Protein AF-A0A401V3V8-F1 (afdb_monomer)

Structure (mmCIF, N/CA/C/O backbone):
data_AF-A0A401V3V8-F1
#
_entry.id   AF-A0A401V3V8-F1
#
loop_
_atom_site.group_PDB
_atom_site.id
_atom_site.type_symbol
_atom_site.label_atom_id
_atom_site.label_alt_id
_atom_site.label_comp_id
_atom_site.label_asym_id
_atom_site.label_entity_id
_atom_site.label_seq_id
_atom_site.pdbx_PDB_ins_code
_atom_site.Cartn_x
_atom_site.Cartn_y
_atom_site.Cartn_z
_atom_site.occupancy
_atom_site.B_iso_or_equiv
_atom_site.auth_seq_id
_atom_site.auth_comp_id
_atom_site.auth_asym_id
_atom_site.auth_atom_id
_atom_site.pdbx_PDB_model_num
ATOM 1 N N . MET A 1 1 ? -17.501 17.565 15.207 1.00 44.22 1 MET A N 1
ATOM 2 C CA . MET A 1 1 ? -16.222 16.986 14.744 1.00 44.22 1 MET A CA 1
ATOM 3 C C . MET A 1 1 ? -15.553 16.383 15.967 1.00 44.22 1 MET A C 1
ATOM 5 O O . MET A 1 1 ? -15.297 17.129 16.901 1.00 44.22 1 MET A O 1
ATOM 9 N N . GLN A 1 2 ? -15.403 15.056 16.046 1.00 61.50 2 GLN A N 1
ATOM 10 C CA . GLN A 1 2 ? -14.686 14.443 17.172 1.00 61.50 2 GLN A CA 1
ATOM 11 C C . GLN A 1 2 ? -13.207 14.859 17.099 1.00 61.50 2 GLN A C 1
ATOM 13 O O . GLN A 1 2 ? -12.647 14.838 16.000 1.00 61.50 2 GLN A O 1
ATOM 18 N N . PRO A 1 3 ? -12.581 15.273 18.214 1.00 69.81 3 PRO A N 1
ATOM 19 C CA . PRO A 1 3 ? -11.180 15.667 18.207 1.00 69.81 3 PRO A CA 1
ATOM 20 C C . PRO A 1 3 ? -10.309 14.470 17.816 1.00 69.81 3 PRO A C 1
ATOM 22 O O . PRO A 1 3 ? -10.517 13.350 18.287 1.00 69.81 3 PRO A O 1
ATOM 25 N N . LEU A 1 4 ? -9.344 14.707 16.926 1.00 74.56 4 LEU A N 1
ATOM 26 C CA . LEU A 1 4 ? -8.363 13.700 16.539 1.00 74.56 4 LEU A CA 1
ATOM 27 C C . LEU A 1 4 ? -7.520 13.351 17.769 1.00 74.56 4 LEU A C 1
ATOM 29 O O . LEU A 1 4 ? -6.772 14.186 18.272 1.00 74.56 4 LEU A O 1
ATOM 33 N N . SER A 1 5 ? -7.665 12.121 18.263 1.00 89.19 5 SER A N 1
ATOM 34 C CA . SER A 1 5 ? -6.843 11.611 19.360 1.00 89.19 5 SER A CA 1
ATOM 35 C C . SER A 1 5 ? -5.379 11.527 18.923 1.00 89.19 5 SER A C 1
ATOM 37 O O . SER A 1 5 ? -5.077 11.034 17.832 1.00 89.19 5 SER A O 1
ATOM 39 N N . THR A 1 6 ? -4.464 11.960 19.790 1.00 92.19 6 THR A N 1
ATOM 40 C CA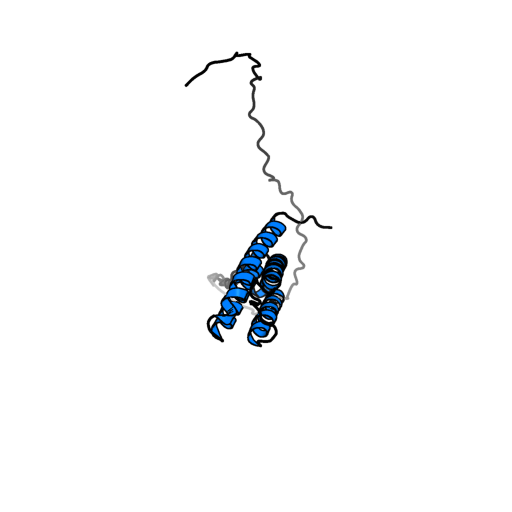 . THR A 1 6 ? -3.011 11.891 19.574 1.00 92.19 6 THR A CA 1
ATOM 41 C C . THR A 1 6 ? -2.547 10.475 19.232 1.00 92.19 6 THR A C 1
ATOM 43 O O . THR A 1 6 ? -1.668 10.300 18.396 1.00 92.19 6 THR A O 1
ATOM 46 N N . ASP A 1 7 ? -3.175 9.451 19.812 1.00 91.25 7 ASP A N 1
ATOM 47 C CA . ASP A 1 7 ? -2.851 8.048 19.535 1.00 91.25 7 ASP A CA 1
ATOM 48 C C . ASP A 1 7 ? -3.146 7.658 18.074 1.00 91.25 7 ASP A C 1
ATOM 50 O O . ASP A 1 7 ? -2.341 7.005 17.407 1.00 91.25 7 ASP A O 1
ATOM 54 N N . VAL A 1 8 ? -4.269 8.138 17.527 1.00 92.19 8 VAL A N 1
ATOM 55 C CA . VAL A 1 8 ? -4.636 7.911 16.119 1.00 92.19 8 VAL A CA 1
ATOM 56 C C . VAL A 1 8 ? -3.640 8.600 15.193 1.00 92.19 8 VAL A C 1
ATOM 58 O O . VAL A 1 8 ? -3.213 8.007 14.201 1.00 92.19 8 VAL A O 1
ATOM 61 N N . LEU A 1 9 ? -3.244 9.830 15.531 1.00 93.19 9 LEU A N 1
ATOM 62 C CA . LEU A 1 9 ? -2.273 10.587 14.748 1.00 93.19 9 LEU A CA 1
ATOM 63 C C . LEU A 1 9 ? -0.899 9.906 14.744 1.00 93.19 9 LEU A C 1
ATOM 65 O O . LEU A 1 9 ? -0.302 9.759 13.680 1.00 93.19 9 LEU A O 1
ATOM 69 N N . THR A 1 10 ? -0.429 9.432 15.898 1.00 94.88 10 THR A N 1
ATOM 70 C CA . THR A 1 10 ? 0.848 8.714 16.013 1.00 94.88 10 THR A CA 1
ATOM 71 C C . THR A 1 10 ? 0.839 7.436 15.178 1.00 94.88 10 THR A C 1
ATOM 73 O O . THR A 1 10 ? 1.743 7.230 14.372 1.00 94.88 10 THR A O 1
ATOM 76 N N . LYS A 1 11 ? -0.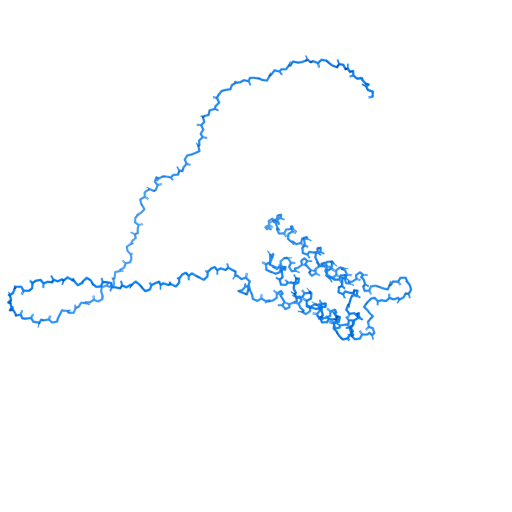213 6.612 15.277 1.00 94.12 11 LYS A N 1
ATOM 77 C CA . LYS A 1 11 ? -0.351 5.388 14.466 1.00 94.12 11 LYS A CA 1
ATOM 78 C C . LYS A 1 11 ? -0.372 5.691 12.968 1.00 94.12 11 LYS A C 1
ATOM 80 O O . LYS A 1 11 ? 0.285 4.996 12.189 1.00 94.12 11 LYS A O 1
ATOM 85 N N . ALA A 1 12 ? -1.091 6.736 12.558 1.00 94.75 12 ALA A N 1
ATOM 86 C CA . ALA A 1 12 ? -1.125 7.183 11.168 1.00 94.75 12 ALA A CA 1
ATOM 87 C C . ALA A 1 12 ? 0.263 7.628 10.683 1.00 94.75 12 ALA A C 1
ATOM 89 O O . ALA A 1 12 ? 0.705 7.207 9.618 1.00 94.75 12 ALA A O 1
ATOM 90 N N . ALA A 1 13 ? 0.976 8.426 11.480 1.00 96.81 13 ALA A N 1
ATOM 91 C CA . ALA A 1 13 ? 2.313 8.906 11.148 1.00 96.81 13 ALA A CA 1
ATOM 92 C C . ALA A 1 13 ? 3.332 7.758 11.055 1.00 96.81 13 ALA A C 1
ATOM 94 O O . ALA A 1 13 ? 4.081 7.676 10.083 1.00 96.81 13 ALA A O 1
ATOM 95 N N . SER A 1 14 ? 3.334 6.825 12.012 1.00 97.31 14 SER A N 1
ATOM 96 C CA . SER A 1 14 ? 4.237 5.667 11.994 1.00 97.31 14 SER A CA 1
ATOM 97 C C . SER A 1 14 ? 4.004 4.776 10.774 1.00 97.31 14 SER A C 1
ATOM 99 O O . SER A 1 14 ? 4.953 4.372 10.103 1.00 97.31 14 SER A O 1
ATOM 101 N N . THR A 1 15 ? 2.742 4.494 10.448 1.00 97.81 15 THR A N 1
ATOM 102 C CA . THR A 1 15 ? 2.407 3.681 9.270 1.00 97.81 15 THR A CA 1
ATOM 103 C C . THR A 1 15 ? 2.645 4.414 7.959 1.00 97.81 15 THR A C 1
ATOM 105 O O . THR A 1 15 ? 3.046 3.786 6.985 1.00 97.81 15 THR A O 1
ATOM 108 N N . PHE A 1 16 ? 2.514 5.740 7.935 1.00 98.25 16 PHE A N 1
ATOM 109 C CA . PHE A 1 16 ? 2.938 6.558 6.803 1.00 98.25 16 PHE A CA 1
ATOM 110 C C . PHE A 1 16 ? 4.439 6.437 6.531 1.00 98.25 16 PHE A C 1
ATOM 112 O O . PHE A 1 16 ? 4.836 6.185 5.393 1.00 98.25 16 PHE A O 1
ATOM 119 N N . VAL A 1 17 ? 5.278 6.528 7.566 1.00 98.50 17 VAL A N 1
ATOM 120 C CA . VAL A 1 17 ? 6.729 6.319 7.428 1.00 98.50 17 VAL A CA 1
ATOM 121 C C . VAL A 1 17 ? 7.037 4.897 6.954 1.00 98.50 17 VAL A C 1
ATOM 123 O O . VAL A 1 17 ? 7.841 4.719 6.039 1.00 98.50 17 VAL A O 1
ATOM 126 N N . LEU A 1 18 ? 6.356 3.886 7.501 1.00 98.25 18 LEU A N 1
ATOM 127 C CA . LEU A 1 18 ? 6.476 2.510 7.014 1.00 98.25 18 LEU A CA 1
ATOM 128 C C . LEU A 1 18 ? 6.113 2.408 5.522 1.00 98.25 18 LEU A C 1
ATOM 130 O O . LEU A 1 18 ? 6.819 1.751 4.762 1.00 98.25 18 LEU A O 1
ATOM 134 N N . GLY A 1 19 ? 5.062 3.104 5.087 1.00 98.12 19 GLY A N 1
ATOM 135 C CA . GLY A 1 19 ? 4.645 3.172 3.688 1.00 98.12 19 GLY A CA 1
ATOM 136 C C . GLY A 1 19 ? 5.708 3.801 2.792 1.00 98.12 19 GLY A C 1
ATOM 137 O O . GLY A 1 19 ? 5.988 3.284 1.713 1.00 98.12 19 GLY A O 1
ATOM 138 N N . LEU A 1 20 ? 6.368 4.869 3.243 1.00 98.38 20 LEU A N 1
ATOM 139 C CA . LEU A 1 20 ? 7.483 5.461 2.500 1.00 98.38 20 LEU A CA 1
ATOM 140 C C . LEU A 1 20 ? 8.598 4.439 2.262 1.00 98.38 20 LEU A C 1
ATOM 142 O O . LEU A 1 20 ? 9.040 4.280 1.124 1.00 98.38 20 LEU A O 1
ATOM 146 N N . VAL A 1 21 ? 9.001 3.716 3.311 1.00 98.38 21 VAL A N 1
ATOM 147 C CA . VAL A 1 21 ? 10.063 2.702 3.240 1.00 98.38 21 VAL A CA 1
ATOM 148 C C . VAL A 1 21 ? 9.660 1.550 2.323 1.00 98.38 21 VAL A C 1
ATOM 150 O O . VAL A 1 21 ? 10.406 1.208 1.408 1.00 98.38 21 VAL A O 1
ATOM 153 N N . VAL A 1 22 ? 8.470 0.977 2.521 1.00 98.12 22 VAL A N 1
ATOM 154 C CA . VAL A 1 22 ? 7.978 -0.150 1.715 1.00 98.12 22 VAL A CA 1
ATOM 155 C C . VAL A 1 22 ? 7.848 0.244 0.245 1.00 98.12 22 VAL A C 1
ATOM 157 O O . VAL A 1 22 ? 8.310 -0.491 -0.626 1.00 98.12 22 VAL A O 1
ATOM 160 N N . GLY A 1 23 ? 7.276 1.415 -0.044 1.00 96.88 23 GLY A N 1
ATOM 161 C CA . GLY A 1 23 ? 7.128 1.891 -1.416 1.00 96.88 23 GLY A CA 1
ATOM 162 C C . GLY A 1 23 ? 8.472 2.194 -2.084 1.00 96.88 23 GLY A C 1
ATOM 163 O O . GLY A 1 23 ? 8.649 1.859 -3.255 1.00 96.88 23 GLY A O 1
ATOM 164 N N . ALA A 1 24 ? 9.453 2.731 -1.349 1.00 96.06 24 ALA A N 1
ATOM 165 C CA . ALA A 1 24 ? 10.801 2.955 -1.868 1.00 96.06 24 ALA A CA 1
ATOM 166 C C . ALA A 1 24 ? 11.527 1.635 -2.178 1.00 96.06 24 ALA A C 1
ATOM 168 O O . ALA A 1 24 ? 12.017 1.448 -3.294 1.00 96.06 24 ALA A O 1
ATOM 169 N N . VAL A 1 25 ? 11.540 0.695 -1.225 1.00 96.31 25 VAL A N 1
ATOM 170 C CA . VAL A 1 25 ? 12.169 -0.625 -1.392 1.00 96.31 25 VAL A CA 1
ATOM 171 C C . VAL A 1 25 ? 11.508 -1.397 -2.529 1.00 96.31 25 VAL A C 1
ATOM 173 O O . VAL A 1 25 ? 12.207 -1.905 -3.403 1.00 96.31 25 VAL A O 1
ATOM 176 N N . GLY A 1 26 ? 10.175 -1.444 -2.571 1.00 94.94 26 GLY A N 1
ATOM 177 C CA . GLY A 1 26 ? 9.445 -2.133 -3.632 1.00 94.94 26 GLY A CA 1
ATOM 178 C C . GLY A 1 26 ? 9.713 -1.529 -5.011 1.00 94.94 26 GLY A C 1
ATOM 179 O O . GLY A 1 26 ? 10.010 -2.249 -5.964 1.00 94.94 26 GLY A O 1
ATOM 180 N N . THR A 1 27 ? 9.729 -0.197 -5.112 1.00 93.12 27 THR A N 1
ATOM 181 C CA . THR A 1 27 ? 10.038 0.494 -6.372 1.00 93.12 27 THR A CA 1
ATOM 182 C C . THR A 1 27 ? 11.461 0.205 -6.850 1.00 93.12 27 THR A C 1
ATOM 184 O O . THR A 1 27 ? 11.653 -0.039 -8.037 1.00 93.12 27 THR A O 1
ATOM 187 N N . ALA A 1 28 ? 12.445 0.134 -5.952 1.00 91.75 28 ALA A N 1
ATOM 188 C CA . ALA A 1 28 ? 13.813 -0.219 -6.325 1.00 91.75 28 ALA A CA 1
ATOM 189 C C . ALA A 1 28 ? 13.970 -1.709 -6.690 1.00 91.75 28 ALA A C 1
ATOM 191 O O . ALA A 1 28 ? 14.678 -2.048 -7.638 1.00 91.75 28 ALA A O 1
ATOM 192 N N . MET A 1 29 ? 13.322 -2.611 -5.946 1.00 93.56 29 MET A N 1
ATOM 193 C CA . MET A 1 29 ? 13.624 -4.047 -5.982 1.00 93.56 29 MET A CA 1
ATOM 194 C C . MET A 1 29 ? 12.713 -4.877 -6.889 1.00 93.56 29 MET A C 1
ATOM 196 O O . MET A 1 29 ? 13.098 -5.994 -7.239 1.00 93.56 29 MET A O 1
ATOM 200 N N . HIS A 1 30 ? 11.549 -4.377 -7.321 1.00 92.12 30 HIS A N 1
ATOM 201 C CA . HIS A 1 30 ? 10.574 -5.194 -8.063 1.00 92.12 30 HIS A CA 1
ATOM 202 C C . HIS A 1 30 ? 11.130 -5.816 -9.360 1.00 92.12 30 HIS A C 1
ATOM 204 O O . HIS A 1 30 ? 10.692 -6.890 -9.770 1.00 92.12 30 HIS A O 1
ATOM 210 N N . ARG A 1 31 ? 12.133 -5.184 -9.980 1.00 89.94 31 ARG A N 1
ATOM 211 C CA . ARG A 1 31 ? 12.788 -5.652 -11.216 1.00 89.94 31 ARG A CA 1
ATOM 212 C C . ARG A 1 31 ? 14.111 -6.399 -11.010 1.00 89.94 31 ARG A C 1
ATOM 214 O O . ARG A 1 31 ? 14.747 -6.749 -11.997 1.00 89.94 31 ARG A O 1
ATOM 221 N N . SER A 1 32 ? 14.538 -6.615 -9.764 1.00 91.12 32 SER A N 1
ATOM 222 C CA . SER A 1 32 ? 15.848 -7.210 -9.438 1.00 91.12 32 SER A CA 1
ATOM 223 C C . SER A 1 32 ? 16.023 -8.623 -10.005 1.00 91.12 32 SER A C 1
ATOM 225 O O . SER A 1 32 ? 17.029 -8.910 -10.645 1.00 91.12 32 SER A O 1
ATOM 227 N N . VAL A 1 33 ? 15.027 -9.491 -9.804 1.00 93.12 33 VAL A N 1
ATOM 228 C CA . VAL A 1 33 ? 15.010 -10.873 -10.306 1.00 93.12 33 VAL A CA 1
ATOM 229 C C . VAL A 1 33 ? 13.605 -11.209 -10.816 1.00 93.12 33 VAL A C 1
ATOM 231 O O . VAL A 1 33 ? 12.762 -11.642 -10.031 1.00 93.12 33 VAL A O 1
ATOM 234 N N . PRO A 1 34 ? 13.283 -10.990 -12.100 1.00 90.19 34 PRO A N 1
ATOM 235 C CA . PRO A 1 34 ? 11.956 -11.305 -12.628 1.00 90.19 34 PRO A CA 1
ATOM 236 C C . PRO A 1 34 ? 11.669 -12.823 -12.635 1.00 90.19 34 PRO A C 1
ATOM 238 O O . PRO A 1 34 ? 12.553 -13.592 -13.012 1.00 90.19 34 PRO A O 1
ATOM 241 N N . PRO A 1 35 ? 10.452 -13.284 -12.268 1.00 92.31 35 PRO A N 1
ATOM 242 C CA . PRO A 1 35 ? 9.317 -12.527 -11.715 1.00 92.31 35 PRO A CA 1
ATOM 243 C C . PRO A 1 35 ? 9.356 -12.369 -10.179 1.00 92.31 35 PRO A C 1
ATOM 245 O O . PRO A 1 35 ? 8.524 -11.664 -9.607 1.00 92.31 35 PRO A O 1
ATOM 248 N N . TRP A 1 36 ? 10.300 -13.022 -9.500 1.00 95.94 36 TRP A N 1
ATOM 249 C CA . TRP A 1 36 ? 10.368 -13.122 -8.039 1.00 95.94 36 TRP A CA 1
ATOM 250 C C . TRP A 1 36 ? 10.494 -11.782 -7.312 1.00 95.94 36 TRP A C 1
ATOM 252 O O . TRP A 1 36 ? 9.934 -11.635 -6.230 1.00 95.94 36 TRP A O 1
ATOM 262 N N . GLY A 1 37 ? 11.150 -10.788 -7.915 1.00 94.50 37 GLY A N 1
ATOM 263 C CA . GLY A 1 37 ? 11.259 -9.436 -7.368 1.00 94.50 37 GLY A CA 1
ATOM 264 C C . GLY A 1 37 ? 9.885 -8.824 -7.090 1.00 94.50 37 GLY A C 1
ATOM 265 O O . GLY A 1 37 ? 9.616 -8.408 -5.966 1.00 94.50 37 GLY A O 1
ATOM 266 N N . VAL A 1 38 ? 8.979 -8.848 -8.074 1.00 94.44 38 VAL A N 1
ATOM 267 C CA . VAL A 1 38 ? 7.593 -8.380 -7.907 1.00 94.44 38 VAL A CA 1
ATOM 268 C C . VAL A 1 38 ? 6.865 -9.195 -6.846 1.00 94.44 38 VAL A C 1
ATOM 270 O O . VAL A 1 38 ? 6.225 -8.609 -5.979 1.00 94.44 38 VAL A O 1
ATOM 273 N N . VAL A 1 39 ? 6.972 -10.527 -6.882 1.00 96.69 39 VAL A N 1
ATOM 274 C CA . VAL A 1 39 ? 6.279 -11.405 -5.922 1.00 96.69 39 VAL A CA 1
ATOM 275 C C . VAL A 1 39 ? 6.676 -11.063 -4.485 1.00 96.69 39 VAL A C 1
ATOM 277 O O . VAL A 1 39 ? 5.808 -10.840 -3.644 1.00 96.69 39 VAL A O 1
ATOM 280 N N . LEU A 1 40 ? 7.977 -10.953 -4.209 1.00 97.19 40 LEU A N 1
ATOM 281 C CA . LEU A 1 40 ? 8.491 -10.601 -2.885 1.00 97.19 40 LEU A CA 1
ATOM 282 C C . LEU A 1 40 ? 8.083 -9.184 -2.465 1.00 97.19 40 LEU A C 1
ATOM 284 O O . LEU A 1 40 ? 7.728 -8.971 -1.308 1.00 97.19 40 LEU A O 1
ATOM 288 N N . CYS A 1 41 ? 8.067 -8.227 -3.396 1.00 96.75 41 CYS A N 1
ATOM 289 C CA . CYS A 1 41 ? 7.603 -6.8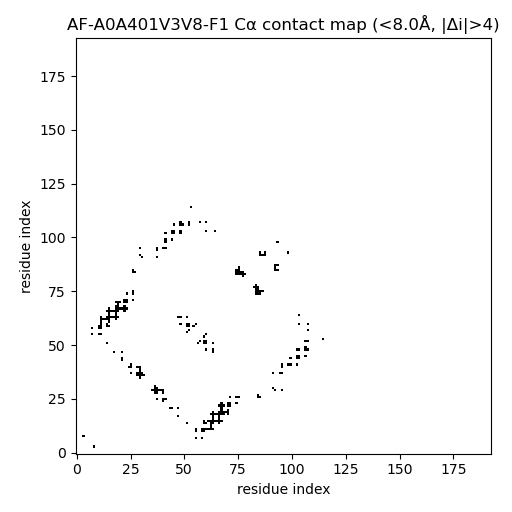71 -3.105 1.00 96.75 41 CYS A CA 1
ATOM 290 C C . CYS A 1 41 ? 6.101 -6.841 -2.771 1.00 96.75 41 CYS A C 1
ATOM 292 O O . CYS A 1 41 ? 5.699 -6.159 -1.833 1.00 96.75 41 CYS A O 1
ATOM 294 N N . LEU A 1 42 ? 5.261 -7.603 -3.480 1.00 97.62 42 LEU A N 1
ATOM 295 C CA . LEU A 1 42 ? 3.827 -7.704 -3.177 1.00 97.62 42 LEU A CA 1
ATOM 296 C C . LEU A 1 42 ? 3.571 -8.399 -1.834 1.00 97.62 42 LEU A C 1
ATOM 298 O O . LEU A 1 42 ? 2.695 -7.971 -1.084 1.00 97.62 42 LEU A O 1
ATOM 302 N N . LEU A 1 43 ? 4.361 -9.421 -1.495 1.00 98.12 43 LEU A N 1
ATOM 303 C CA . LEU A 1 43 ? 4.321 -10.049 -0.173 1.00 98.12 43 LEU A CA 1
ATOM 304 C C . LEU A 1 43 ? 4.731 -9.069 0.931 1.00 98.12 43 LEU A C 1
ATOM 306 O O . LEU A 1 43 ? 4.065 -9.007 1.960 1.00 98.12 43 LEU A O 1
ATOM 310 N N . LEU A 1 44 ? 5.767 -8.254 0.709 1.00 98.12 44 LEU A N 1
ATOM 311 C CA . LEU A 1 44 ? 6.159 -7.193 1.639 1.00 98.12 44 LEU A CA 1
ATOM 312 C C . LEU A 1 44 ? 5.010 -6.200 1.870 1.00 98.12 44 LEU A C 1
ATOM 314 O O . LEU A 1 44 ? 4.707 -5.875 3.019 1.00 98.12 44 LEU A O 1
ATOM 318 N N . VAL A 1 45 ? 4.341 -5.757 0.799 1.00 98.31 45 VAL A N 1
ATOM 319 C CA . VAL A 1 45 ? 3.158 -4.884 0.890 1.00 98.31 45 VAL A CA 1
ATOM 320 C C . VAL A 1 45 ? 2.045 -5.564 1.684 1.00 98.31 45 VAL A C 1
ATOM 322 O O . VAL A 1 45 ? 1.466 -4.934 2.566 1.00 98.31 45 VAL A O 1
ATOM 325 N N . ALA A 1 46 ? 1.768 -6.845 1.425 1.00 97.88 46 ALA A N 1
ATOM 326 C CA . ALA A 1 46 ? 0.746 -7.600 2.145 1.00 97.88 46 ALA A CA 1
ATOM 327 C C . ALA A 1 46 ? 1.062 -7.689 3.645 1.00 97.88 46 ALA A C 1
ATOM 329 O O . ALA A 1 46 ? 0.209 -7.362 4.468 1.00 97.88 46 ALA A O 1
ATOM 330 N N . CYS A 1 47 ? 2.295 -8.046 4.009 1.00 98.00 47 CYS A N 1
ATOM 331 C CA . CYS A 1 47 ? 2.741 -8.103 5.400 1.00 98.00 47 CYS A CA 1
ATOM 332 C C . CYS A 1 47 ? 2.615 -6.740 6.096 1.00 98.00 47 CYS A C 1
ATOM 334 O O . CYS A 1 47 ? 2.047 -6.655 7.185 1.00 98.00 47 CYS A O 1
ATOM 336 N N . ALA A 1 48 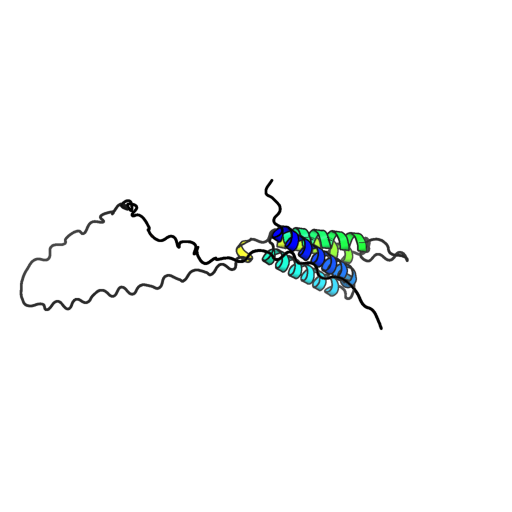? 3.084 -5.662 5.459 1.00 97.88 48 ALA A N 1
ATOM 337 C CA . ALA A 1 48 ? 2.997 -4.311 6.013 1.00 97.88 48 ALA A CA 1
ATOM 338 C C . ALA A 1 48 ? 1.542 -3.838 6.167 1.00 97.88 48 ALA A C 1
ATOM 340 O O . ALA A 1 48 ? 1.191 -3.217 7.174 1.00 97.88 48 ALA A O 1
ATOM 341 N N . ALA A 1 49 ? 0.682 -4.156 5.196 1.00 97.19 49 ALA A N 1
ATOM 342 C CA . ALA A 1 49 ? -0.735 -3.827 5.232 1.00 97.19 49 ALA A CA 1
ATOM 343 C C . ALA A 1 49 ? -1.463 -4.589 6.342 1.00 97.19 49 ALA A C 1
ATOM 345 O O . ALA A 1 49 ? -2.213 -3.973 7.094 1.00 97.19 49 ALA A O 1
ATOM 346 N N . LEU A 1 50 ? -1.220 -5.895 6.486 1.00 96.50 50 LEU A N 1
ATOM 347 C CA . LEU A 1 50 ? -1.818 -6.720 7.539 1.00 96.50 50 LEU A CA 1
ATOM 348 C C . LEU A 1 50 ? -1.371 -6.259 8.927 1.00 96.50 50 LEU A C 1
ATOM 350 O O . LEU A 1 50 ? -2.213 -6.087 9.807 1.00 96.50 50 LEU A O 1
ATOM 354 N N . LEU A 1 51 ? -0.078 -5.972 9.100 1.00 95.50 51 LEU A N 1
ATOM 355 C CA . LEU A 1 51 ? 0.460 -5.408 10.338 1.00 95.50 51 LEU A CA 1
ATOM 356 C C . LEU A 1 51 ? -0.208 -4.067 10.675 1.00 95.50 51 LEU A C 1
ATOM 358 O O . LEU A 1 51 ? -0.712 -3.879 11.781 1.00 95.50 51 LEU A O 1
ATOM 362 N N . SER A 1 52 ? -0.281 -3.154 9.703 1.00 95.19 52 SER A N 1
ATOM 363 C CA . SER A 1 52 ? -0.931 -1.847 9.878 1.00 95.19 52 SER A CA 1
ATOM 364 C C . SER A 1 52 ? -2.418 -2.001 10.218 1.00 95.19 52 SER A C 1
ATOM 366 O O . SER A 1 52 ? -2.940 -1.309 11.096 1.00 95.19 52 SER A O 1
ATOM 368 N N . ARG A 1 53 ? -3.099 -2.946 9.557 1.00 93.75 53 ARG A N 1
ATOM 369 C CA . ARG A 1 53 ? -4.523 -3.235 9.740 1.00 93.75 53 ARG A CA 1
ATOM 370 C C . ARG A 1 53 ? -4.832 -3.798 11.121 1.00 93.75 53 ARG A C 1
ATOM 372 O O . ARG A 1 53 ? -5.856 -3.406 11.687 1.00 93.75 53 ARG A O 1
ATOM 379 N N . ALA A 1 54 ? -3.978 -4.686 11.625 1.00 92.19 54 ALA A N 1
ATOM 380 C CA . ALA A 1 54 ? -4.087 -5.275 12.953 1.00 92.19 54 ALA A CA 1
ATOM 381 C C . ALA A 1 54 ? -3.794 -4.243 14.052 1.00 92.19 54 ALA A C 1
ATOM 383 O O . ALA A 1 54 ? -4.493 -4.197 15.057 1.00 92.19 54 ALA A O 1
ATOM 384 N N . TRP A 1 55 ? -2.807 -3.368 13.839 1.00 89.56 55 TRP A N 1
ATOM 385 C CA . TRP A 1 55 ? -2.337 -2.453 14.878 1.00 89.56 55 TRP A CA 1
ATOM 386 C C . TRP A 1 55 ? -3.184 -1.182 15.045 1.00 89.56 55 TRP A C 1
ATOM 388 O O . TRP A 1 55 ? -3.475 -0.766 16.165 1.00 89.56 55 TRP A O 1
ATOM 398 N N . GLY A 1 56 ? -3.584 -0.540 13.943 1.00 86.50 56 GLY A N 1
ATOM 399 C CA . GLY A 1 56 ? -4.265 0.763 13.982 1.00 86.50 56 GLY A CA 1
ATOM 400 C C . GLY A 1 56 ? -5.520 0.852 13.118 1.00 86.50 56 GLY A C 1
ATOM 401 O O . GLY A 1 56 ? -6.043 1.942 12.877 1.00 86.50 56 GLY A O 1
ATOM 402 N N . GLY A 1 57 ? -6.019 -0.286 12.632 1.00 89.62 57 GLY A N 1
ATOM 403 C CA . GLY A 1 57 ? -7.249 -0.345 11.858 1.00 89.62 57 GLY A CA 1
ATOM 404 C C . GLY A 1 57 ? -7.157 0.377 10.510 1.00 89.62 57 GLY A C 1
ATOM 405 O O . GLY A 1 57 ? -6.130 0.361 9.839 1.00 89.62 57 GLY A O 1
ATOM 406 N N . GLY A 1 58 ? -8.262 0.994 10.084 1.00 89.50 58 GLY A N 1
ATOM 407 C CA . GLY A 1 58 ? -8.349 1.637 8.767 1.00 89.50 58 GLY A CA 1
ATOM 408 C C . GLY A 1 58 ? -7.457 2.873 8.616 1.00 89.50 58 GLY A C 1
ATOM 409 O O . GLY A 1 58 ? -6.883 3.075 7.552 1.00 89.50 58 GLY A O 1
ATOM 410 N N . VAL A 1 59 ? -7.292 3.670 9.679 1.00 92.44 59 VAL A N 1
ATOM 411 C CA . VAL A 1 59 ? -6.471 4.895 9.635 1.00 92.44 59 VAL A CA 1
ATOM 412 C C . VAL A 1 59 ? -4.991 4.560 9.437 1.00 92.44 59 VAL A C 1
ATOM 414 O O . VAL A 1 59 ? -4.314 5.215 8.651 1.00 92.44 59 VAL A O 1
ATOM 417 N N . ALA A 1 60 ? -4.501 3.501 10.080 1.00 94.06 60 ALA A N 1
ATOM 418 C CA . ALA A 1 60 ? -3.142 3.008 9.878 1.00 94.06 60 ALA A CA 1
ATOM 419 C C . ALA A 1 60 ? -2.907 2.495 8.444 1.00 94.06 60 ALA A C 1
ATOM 421 O O . ALA A 1 60 ? -1.877 2.775 7.836 1.00 94.06 60 ALA A O 1
ATOM 422 N N . VAL A 1 61 ? -3.885 1.801 7.852 1.00 95.62 61 VAL A N 1
ATOM 423 C CA . VAL A 1 61 ? -3.803 1.402 6.435 1.00 95.62 61 VAL A CA 1
ATOM 424 C C . VAL A 1 61 ? -3.810 2.621 5.510 1.00 95.62 61 VAL A C 1
ATOM 426 O O . VAL A 1 61 ? -3.062 2.642 4.536 1.00 95.62 61 VAL A O 1
ATOM 429 N N . ALA A 1 62 ? -4.594 3.657 5.823 1.00 95.88 62 ALA A N 1
ATOM 430 C CA . ALA A 1 62 ? -4.584 4.907 5.067 1.00 95.88 62 ALA A CA 1
ATOM 431 C C . ALA A 1 62 ? -3.225 5.626 5.158 1.00 95.88 62 ALA A C 1
ATOM 433 O O . ALA A 1 62 ? -2.730 6.107 4.141 1.00 95.88 62 ALA A O 1
ATOM 434 N N . GLY A 1 63 ? -2.593 5.639 6.338 1.00 97.12 63 GLY A N 1
ATOM 435 C CA . GLY A 1 63 ? -1.225 6.130 6.526 1.00 97.12 63 GLY A CA 1
ATOM 436 C C . GLY A 1 63 ? -0.233 5.389 5.630 1.00 97.12 63 GLY A C 1
ATOM 437 O O . GLY A 1 63 ? 0.430 6.014 4.803 1.00 97.12 63 GLY A O 1
ATOM 438 N N . LEU A 1 64 ? -0.205 4.054 5.716 1.00 98.19 64 LEU A N 1
ATOM 439 C CA . LEU A 1 64 ? 0.629 3.191 4.868 1.00 98.19 64 LEU A CA 1
ATOM 440 C C . LEU A 1 64 ? 0.419 3.462 3.371 1.00 98.19 64 LEU A C 1
ATOM 442 O O . LEU A 1 64 ? 1.388 3.636 2.630 1.00 98.19 64 LEU A O 1
ATOM 446 N N . ALA A 1 65 ? -0.840 3.523 2.930 1.00 97.56 65 ALA A N 1
ATOM 447 C CA . ALA A 1 65 ? -1.192 3.789 1.540 1.00 97.56 65 ALA A CA 1
ATOM 448 C C . ALA A 1 65 ? -0.714 5.175 1.085 1.00 97.56 65 ALA A C 1
ATOM 450 O O . ALA A 1 65 ? -0.145 5.294 0.002 1.00 97.56 65 ALA A O 1
ATOM 451 N N . GLY A 1 66 ? -0.883 6.206 1.919 1.00 97.88 66 GLY A N 1
ATOM 452 C CA . GLY A 1 66 ? -0.406 7.559 1.638 1.00 97.88 66 GLY A CA 1
ATOM 453 C C . GLY A 1 66 ? 1.117 7.635 1.514 1.00 97.88 66 GLY A C 1
ATOM 454 O O . GLY A 1 66 ? 1.627 8.245 0.575 1.00 97.88 66 GLY A O 1
ATOM 455 N N . GLY A 1 67 ? 1.844 6.968 2.413 1.00 97.94 67 GLY A N 1
ATOM 456 C CA . GLY A 1 67 ? 3.306 6.901 2.374 1.00 97.94 67 GLY A CA 1
ATOM 457 C C . GLY A 1 67 ? 3.815 6.178 1.130 1.00 97.94 67 GLY A C 1
ATOM 458 O O . GLY A 1 67 ? 4.683 6.693 0.427 1.00 97.94 67 GLY A O 1
ATOM 459 N N . MET A 1 68 ? 3.231 5.021 0.802 1.00 97.75 68 MET A N 1
ATOM 460 C CA . MET A 1 68 ? 3.565 4.303 -0.433 1.00 97.75 68 MET A CA 1
ATOM 461 C C . MET A 1 68 ? 3.249 5.130 -1.675 1.00 97.75 68 MET A C 1
ATOM 463 O O . MET A 1 68 ? 4.064 5.198 -2.588 1.00 97.75 68 MET A O 1
ATOM 467 N N . PHE A 1 69 ? 2.082 5.772 -1.725 1.00 96.44 69 PHE A N 1
ATOM 468 C CA . PHE A 1 69 ? 1.707 6.610 -2.857 1.00 96.44 69 PHE A CA 1
ATOM 469 C C . PHE A 1 69 ? 2.731 7.729 -3.072 1.00 96.44 69 PHE A C 1
ATOM 471 O O . PHE A 1 69 ? 3.197 7.929 -4.195 1.00 96.44 69 PHE A O 1
ATOM 478 N N . LEU A 1 70 ? 3.136 8.417 -2.001 1.00 97.31 70 LEU A N 1
ATOM 479 C CA . LEU A 1 70 ? 4.122 9.491 -2.082 1.00 97.31 70 LEU A CA 1
ATOM 480 C C . LEU A 1 70 ? 5.499 8.991 -2.544 1.00 97.31 70 LEU A C 1
ATOM 482 O O . LEU A 1 70 ? 6.116 9.625 -3.403 1.00 97.31 70 LEU A O 1
ATOM 486 N N . SER A 1 71 ? 5.986 7.867 -2.009 1.00 95.50 71 SER A N 1
ATOM 487 C CA . SER A 1 71 ? 7.285 7.317 -2.415 1.00 95.50 71 SER A CA 1
ATOM 488 C C . SER A 1 71 ? 7.253 6.807 -3.854 1.00 95.50 71 SER A C 1
ATOM 490 O O . SER A 1 71 ? 8.090 7.216 -4.653 1.00 95.50 71 SER A O 1
ATOM 492 N N . VAL A 1 72 ? 6.257 6.001 -4.228 1.00 94.25 72 VAL A N 1
ATOM 493 C CA . VAL A 1 72 ? 6.129 5.436 -5.581 1.00 94.25 72 VAL A CA 1
ATOM 494 C C . VAL A 1 72 ? 6.001 6.543 -6.625 1.00 94.25 72 VAL A C 1
ATOM 496 O O . VAL A 1 72 ? 6.741 6.533 -7.602 1.00 94.25 72 VAL A O 1
ATOM 499 N N . THR A 1 73 ? 5.127 7.535 -6.422 1.00 91.62 73 THR A N 1
ATOM 500 C CA . THR A 1 73 ? 4.979 8.655 -7.374 1.00 91.62 73 THR A CA 1
ATOM 501 C C . THR A 1 73 ? 6.239 9.508 -7.469 1.00 91.62 73 THR A C 1
ATOM 503 O O . THR A 1 73 ? 6.580 9.990 -8.548 1.00 91.62 73 THR A O 1
ATOM 506 N N . THR A 1 74 ? 6.973 9.666 -6.365 1.00 92.69 74 THR A N 1
ATOM 507 C CA . THR A 1 74 ? 8.244 10.394 -6.364 1.00 92.69 74 THR A CA 1
ATOM 508 C C . THR A 1 74 ? 9.326 9.649 -7.136 1.00 92.69 74 THR A C 1
ATOM 510 O O . THR A 1 74 ? 9.993 10.275 -7.956 1.00 92.69 74 THR A O 1
ATOM 513 N N . LEU A 1 75 ? 9.473 8.343 -6.901 1.00 89.06 75 LEU A N 1
ATOM 514 C CA . LEU A 1 75 ? 10.507 7.496 -7.501 1.00 89.06 75 LEU A CA 1
ATOM 515 C C . LEU A 1 75 ? 10.171 7.045 -8.931 1.00 89.06 75 LEU A C 1
ATOM 517 O O . LEU A 1 75 ? 11.072 6.684 -9.680 1.00 89.06 75 LEU A O 1
ATOM 521 N N . ALA A 1 76 ? 8.901 7.086 -9.336 1.00 86.31 76 ALA A N 1
ATOM 522 C CA . ALA A 1 76 ? 8.477 6.804 -10.708 1.00 86.31 76 ALA A CA 1
ATOM 523 C C . ALA A 1 76 ? 8.798 7.947 -11.690 1.00 86.31 76 ALA A C 1
ATOM 525 O O . ALA A 1 76 ? 8.554 7.812 -12.887 1.00 86.31 76 ALA A O 1
ATOM 526 N N . ARG A 1 77 ? 9.330 9.078 -11.208 1.00 85.69 77 ARG A N 1
ATOM 527 C CA . ARG A 1 77 ? 9.803 10.170 -12.066 1.00 85.69 77 ARG A CA 1
ATOM 528 C C . ARG A 1 77 ? 11.108 9.789 -12.766 1.00 85.69 77 ARG A C 1
ATOM 530 O O . ARG A 1 77 ? 11.898 9.009 -12.244 1.00 85.69 77 ARG A O 1
ATOM 537 N N . SER A 1 78 ? 11.347 10.382 -13.933 1.00 83.88 78 SER A N 1
ATOM 538 C CA . SER A 1 78 ? 12.614 10.232 -14.652 1.00 83.88 78 SER A CA 1
ATOM 539 C C . SER A 1 78 ? 13.772 10.825 -13.850 1.00 83.88 78 SER A C 1
ATOM 541 O O . SER A 1 78 ? 13.720 11.987 -13.440 1.00 83.88 78 SER A O 1
ATOM 543 N N . GLY A 1 79 ? 14.815 10.027 -13.637 1.00 78.38 79 GLY A N 1
ATOM 544 C CA . GLY A 1 79 ? 16.049 10.450 -12.986 1.00 78.38 79 GLY A CA 1
ATOM 545 C C . GLY A 1 79 ? 17.028 11.149 -13.942 1.00 78.38 79 GLY A C 1
ATOM 546 O O . GLY A 1 79 ? 16.848 11.118 -15.166 1.00 78.38 79 GLY A O 1
ATOM 547 N N . PRO A 1 80 ? 18.099 11.767 -13.408 1.00 71.38 80 PRO A N 1
ATOM 548 C CA . PRO A 1 80 ? 19.201 12.292 -14.213 1.00 71.38 80 PRO A CA 1
ATOM 549 C C . PRO A 1 80 ? 19.827 11.142 -15.017 1.00 71.38 80 PRO A C 1
ATOM 551 O O . PRO A 1 80 ? 20.373 10.210 -14.438 1.00 71.38 80 PRO A O 1
ATOM 554 N N . GLY A 1 81 ? 19.693 11.171 -16.344 1.00 74.81 81 GLY A N 1
ATOM 555 C CA . GLY A 1 81 ? 20.077 10.060 -17.231 1.00 74.81 81 GLY A CA 1
ATOM 556 C C . GLY A 1 81 ? 18.903 9.369 -17.932 1.00 74.81 81 GLY A C 1
ATOM 557 O O . GLY A 1 81 ? 19.124 8.477 -18.743 1.00 74.81 81 GLY A O 1
ATOM 558 N N . GLY A 1 82 ? 17.665 9.792 -17.661 1.00 75.56 82 GLY A N 1
ATOM 559 C CA . GLY A 1 82 ? 16.470 9.284 -18.339 1.00 75.56 82 GLY A CA 1
ATOM 560 C C . GLY A 1 82 ? 15.988 7.922 -17.840 1.00 75.56 82 GLY A C 1
ATOM 561 O O . GLY A 1 82 ? 14.988 7.425 -18.354 1.00 75.56 82 GLY A O 1
ATOM 562 N N . ASP A 1 83 ? 16.651 7.336 -16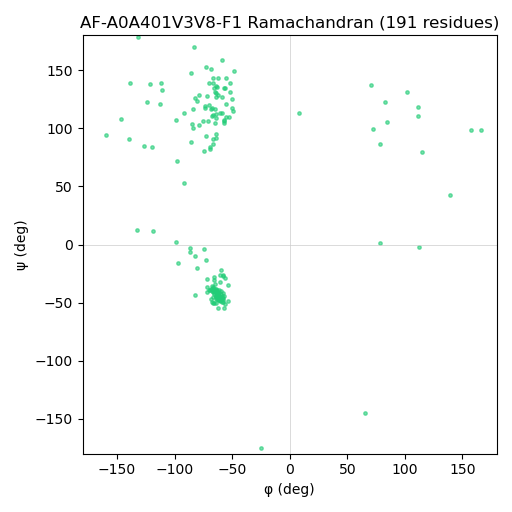.835 1.00 73.25 83 ASP A N 1
ATOM 563 C CA . ASP A 1 83 ? 16.187 6.101 -16.207 1.00 73.25 83 ASP A CA 1
ATOM 564 C C . ASP A 1 83 ? 14.927 6.366 -15.380 1.00 73.25 83 ASP A C 1
ATOM 566 O O . ASP A 1 83 ? 14.794 7.386 -14.696 1.00 73.25 83 ASP A O 1
ATOM 570 N N . VAL A 1 84 ? 13.984 5.439 -15.470 1.00 74.69 84 VAL A N 1
ATOM 571 C CA . VAL A 1 84 ? 12.710 5.494 -14.764 1.00 74.69 84 VAL A CA 1
ATOM 572 C C . VAL A 1 84 ? 12.615 4.208 -13.969 1.00 74.69 84 VAL A C 1
ATOM 574 O O . VAL A 1 84 ? 12.664 3.122 -14.541 1.00 74.69 84 VAL A O 1
ATOM 577 N N . LEU A 1 85 ? 12.458 4.306 -12.649 1.00 71.06 85 LEU A N 1
ATOM 578 C CA . LEU A 1 85 ? 12.378 3.102 -11.820 1.00 71.06 85 LEU A CA 1
ATOM 579 C C . LEU A 1 85 ? 11.125 2.278 -12.131 1.00 71.06 85 LEU A C 1
ATOM 581 O O . LEU A 1 85 ? 11.168 1.059 -12.019 1.00 71.06 85 LEU A O 1
ATOM 585 N N . VAL A 1 86 ? 10.048 2.919 -12.599 1.00 66.75 86 VAL A N 1
ATOM 586 C CA . VAL A 1 86 ? 8.826 2.261 -13.089 1.00 66.75 86 VAL A CA 1
ATOM 587 C C . VAL A 1 86 ? 8.587 2.623 -14.562 1.00 66.75 86 VAL A C 1
ATOM 589 O O . VAL A 1 86 ? 7.838 3.556 -14.858 1.00 66.75 86 VAL A O 1
ATOM 592 N N . PRO A 1 87 ? 9.222 1.931 -15.521 1.00 69.06 87 PRO A N 1
ATOM 593 C CA . PRO A 1 87 ? 9.043 2.238 -16.934 1.00 69.06 87 PRO A CA 1
ATOM 594 C C . PRO A 1 87 ? 7.617 1.911 -17.383 1.00 69.06 87 PRO A C 1
ATOM 596 O O . PRO A 1 87 ? 7.215 0.750 -17.399 1.00 69.06 87 PRO A O 1
ATOM 599 N N . ALA A 1 88 ? 6.863 2.924 -17.820 1.00 62.06 88 ALA A N 1
ATOM 600 C CA 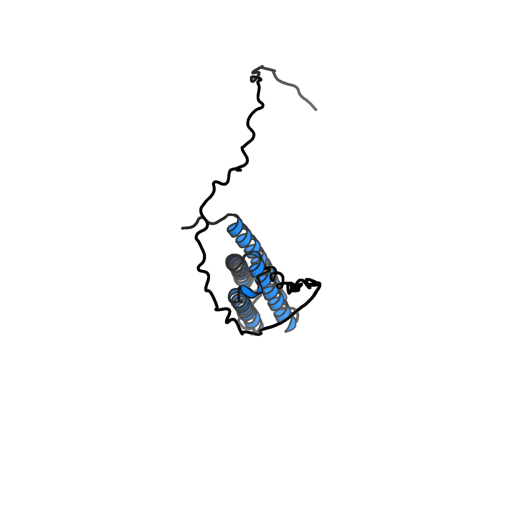. ALA A 1 88 ? 5.485 2.750 -18.294 1.00 62.06 88 ALA A CA 1
ATOM 601 C C . ALA A 1 88 ? 5.364 1.787 -19.496 1.00 62.06 88 ALA A C 1
ATOM 603 O O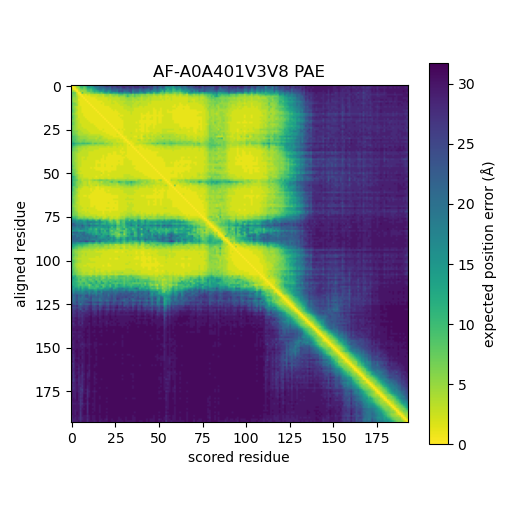 . ALA A 1 88 ? 4.296 1.224 -19.726 1.00 62.06 88 ALA A O 1
ATOM 604 N N . GLN A 1 89 ? 6.461 1.587 -20.237 1.00 61.72 89 GLN A N 1
ATOM 605 C CA . GLN A 1 89 ? 6.542 0.705 -21.408 1.00 61.72 89 GLN A CA 1
ATOM 606 C C . GLN A 1 89 ? 6.868 -0.760 -21.065 1.00 61.72 89 GLN A C 1
ATOM 608 O O . GLN A 1 89 ? 6.910 -1.605 -21.955 1.00 61.72 89 GLN A O 1
ATOM 613 N N . GLN A 1 90 ? 7.107 -1.088 -19.791 1.00 71.62 90 GLN A N 1
ATOM 614 C CA . GLN A 1 90 ? 7.410 -2.450 -19.349 1.00 71.62 90 GLN A CA 1
ATOM 615 C C . GLN A 1 90 ? 6.266 -2.980 -18.482 1.00 71.62 90 GLN A C 1
ATOM 617 O O . GLN A 1 90 ? 5.962 -2.432 -17.424 1.00 71.62 90 GLN A O 1
ATOM 622 N N . GLY A 1 91 ? 5.648 -4.089 -18.906 1.00 79.19 91 GLY A N 1
ATOM 623 C CA . GLY A 1 91 ? 4.479 -4.667 -18.226 1.00 79.19 91 GLY A CA 1
ATOM 624 C C . GLY A 1 91 ? 4.710 -4.989 -16.744 1.00 79.19 91 GLY A C 1
ATOM 625 O O . GLY A 1 91 ? 3.788 -4.881 -15.942 1.00 79.19 91 GLY A O 1
ATOM 626 N N . ILE A 1 92 ? 5.951 -5.297 -16.350 1.00 82.56 92 ILE A N 1
ATOM 627 C CA . ILE A 1 92 ? 6.299 -5.621 -14.959 1.00 82.56 92 ILE A CA 1
ATOM 628 C C . ILE A 1 92 ? 6.116 -4.435 -13.995 1.00 82.56 92 ILE A C 1
ATOM 630 O O . ILE A 1 92 ? 5.751 -4.644 -12.839 1.00 82.56 92 ILE A O 1
ATOM 634 N N . GLY A 1 93 ? 6.290 -3.195 -14.472 1.00 83.75 93 GLY A N 1
ATOM 635 C CA . GLY A 1 93 ? 6.061 -1.989 -13.672 1.00 83.75 93 GLY A CA 1
ATOM 636 C C . GLY A 1 93 ? 4.578 -1.784 -13.355 1.00 83.75 93 GLY A C 1
ATOM 637 O O . GLY A 1 93 ? 4.217 -1.450 -12.227 1.00 83.75 93 GLY A O 1
ATOM 638 N N . TRP A 1 94 ? 3.698 -2.082 -14.315 1.00 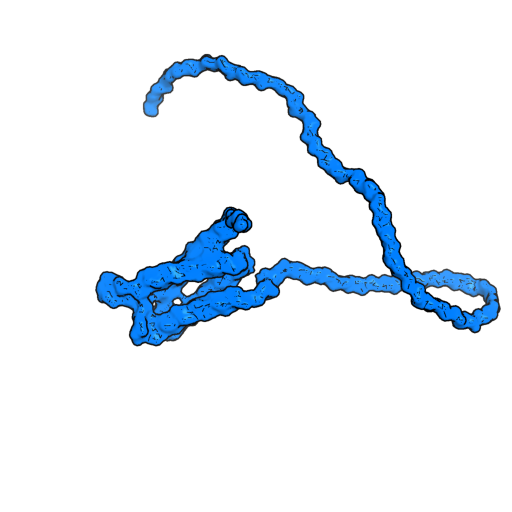89.00 94 TRP A N 1
ATOM 639 C CA . TRP A 1 94 ? 2.250 -2.055 -14.096 1.00 89.00 94 TRP A CA 1
ATOM 640 C C . TRP A 1 94 ? 1.784 -3.142 -13.134 1.00 89.00 94 TRP A C 1
ATOM 642 O O . TRP A 1 94 ? 0.957 -2.862 -12.268 1.00 89.00 94 TRP A O 1
ATOM 652 N N . VAL A 1 95 ? 2.345 -4.354 -13.231 1.00 93.00 95 VAL A N 1
ATOM 653 C CA . VAL A 1 95 ? 2.050 -5.432 -12.272 1.00 93.00 95 VAL A CA 1
ATOM 654 C C . VAL A 1 95 ? 2.428 -5.009 -10.853 1.00 93.00 95 VAL A C 1
ATOM 656 O O . VAL A 1 95 ? 1.665 -5.266 -9.925 1.00 93.00 95 VAL A O 1
ATOM 659 N N . TRP A 1 96 ? 3.556 -4.316 -10.674 1.00 93.94 96 TRP A N 1
ATOM 660 C CA . TRP A 1 96 ? 3.943 -3.770 -9.375 1.00 93.94 96 TRP A CA 1
ATOM 661 C C . TRP A 1 96 ? 2.933 -2.737 -8.853 1.00 93.94 96 TRP A C 1
ATOM 663 O O . TRP A 1 96 ? 2.397 -2.914 -7.762 1.00 93.94 96 TRP A O 1
ATOM 673 N N . VAL A 1 97 ? 2.625 -1.693 -9.629 1.00 93.19 97 VAL A N 1
ATOM 674 C CA . VAL A 1 97 ? 1.754 -0.594 -9.172 1.00 93.19 97 VAL A CA 1
ATOM 675 C C . VAL A 1 97 ? 0.319 -1.069 -8.931 1.00 93.19 97 VAL A C 1
ATOM 677 O O . VAL A 1 97 ? -0.247 -0.831 -7.862 1.00 93.19 97 VAL A O 1
ATOM 680 N N . VAL A 1 98 ? -0.270 -1.772 -9.902 1.00 94.94 98 VAL A N 1
ATOM 681 C CA . VAL A 1 98 ? -1.650 -2.274 -9.807 1.00 94.94 98 VAL A CA 1
ATOM 682 C C . VAL A 1 98 ? -1.743 -3.385 -8.769 1.00 94.94 98 VAL A C 1
ATOM 684 O O . VAL A 1 98 ? -2.695 -3.415 -7.992 1.00 94.94 98 VAL A O 1
ATOM 687 N N . GLY A 1 99 ? -0.741 -4.266 -8.701 1.00 96.06 99 GLY A N 1
ATOM 688 C CA . GLY A 1 99 ? -0.676 -5.323 -7.698 1.00 96.06 99 GLY A CA 1
ATOM 689 C C . GLY A 1 99 ? -0.594 -4.765 -6.280 1.00 96.06 99 GLY A C 1
ATOM 690 O O . GLY A 1 99 ? -1.365 -5.184 -5.420 1.00 96.06 99 GLY A O 1
ATOM 691 N N . ALA A 1 100 ? 0.275 -3.781 -6.030 1.00 96.62 100 ALA A N 1
ATOM 692 C CA . ALA A 1 100 ? 0.410 -3.158 -4.714 1.00 96.62 100 ALA A CA 1
ATOM 693 C C . ALA A 1 100 ? -0.882 -2.442 -4.289 1.00 96.62 100 ALA A C 1
ATOM 695 O O . ALA A 1 100 ? -1.333 -2.604 -3.153 1.00 96.62 100 ALA A O 1
ATOM 696 N N . ALA A 1 101 ? -1.522 -1.709 -5.208 1.00 96.88 101 ALA A N 1
ATOM 697 C CA . ALA A 1 101 ? -2.823 -1.088 -4.963 1.00 96.88 101 ALA A CA 1
ATOM 698 C C . ALA A 1 101 ? -3.910 -2.137 -4.664 1.00 96.88 101 ALA A C 1
ATOM 700 O O . ALA A 1 101 ? -4.662 -1.990 -3.701 1.00 96.88 101 ALA A O 1
ATOM 701 N N . GLY A 1 102 ? -3.954 -3.223 -5.440 1.00 97.69 102 GLY A N 1
ATOM 702 C CA . GLY A 1 102 ? -4.876 -4.337 -5.228 1.00 97.69 102 GLY A CA 1
ATOM 703 C C . GLY A 1 102 ? -4.705 -4.982 -3.853 1.00 97.69 102 GLY A C 1
ATOM 704 O O . GLY A 1 102 ? -5.687 -5.159 -3.139 1.00 97.69 102 GLY A O 1
ATOM 705 N N . VAL A 1 103 ? -3.467 -5.259 -3.433 1.00 97.69 103 VAL A N 1
ATOM 706 C CA . VAL A 1 103 ? -3.168 -5.812 -2.100 1.00 97.69 103 VAL A CA 1
ATOM 707 C C . VAL A 1 103 ? -3.637 -4.873 -0.988 1.00 97.69 103 VAL A C 1
ATOM 709 O O . VAL A 1 103 ? -4.293 -5.325 -0.050 1.00 97.69 103 VAL A O 1
ATOM 712 N N . LEU A 1 104 ? -3.362 -3.567 -1.093 1.00 97.06 104 LEU A N 1
ATOM 713 C CA . LEU A 1 104 ? -3.836 -2.588 -0.110 1.00 97.06 104 LEU A CA 1
ATOM 714 C C . LEU A 1 104 ? -5.364 -2.574 -0.004 1.00 97.06 104 LEU A C 1
ATOM 716 O O . LEU A 1 104 ? -5.896 -2.574 1.106 1.00 97.06 104 LEU A O 1
ATOM 720 N N . ILE A 1 105 ? -6.069 -2.593 -1.138 1.00 96.19 105 ILE A N 1
ATOM 721 C CA . ILE A 1 105 ? -7.537 -2.620 -1.176 1.00 96.19 105 ILE A CA 1
ATOM 722 C C . ILE A 1 105 ? -8.064 -3.909 -0.541 1.00 96.19 105 ILE A C 1
ATOM 724 O O . ILE A 1 105 ? -8.944 -3.850 0.316 1.00 96.19 105 ILE A O 1
ATOM 728 N N . LEU A 1 106 ? -7.504 -5.064 -0.906 1.00 96.12 106 LEU A N 1
ATOM 729 C CA . LEU A 1 106 ? -7.901 -6.359 -0.350 1.00 96.12 106 LEU A CA 1
ATOM 730 C C . LEU A 1 106 ? -7.754 -6.384 1.175 1.00 96.12 106 LEU A C 1
ATOM 732 O O . LEU A 1 106 ? -8.669 -6.810 1.877 1.00 96.12 106 LEU A O 1
ATOM 736 N N . VAL A 1 107 ? -6.640 -5.875 1.704 1.00 93.75 107 VAL A N 1
ATOM 737 C CA . VAL A 1 107 ? -6.408 -5.821 3.154 1.00 93.75 107 VAL A CA 1
ATOM 738 C C . VAL A 1 107 ? -7.284 -4.767 3.839 1.00 93.75 107 VAL A C 1
ATOM 740 O O . VAL A 1 107 ? -7.776 -4.996 4.946 1.00 93.75 107 VAL A O 1
ATOM 743 N N . ALA A 1 108 ? -7.536 -3.626 3.196 1.00 90.94 108 ALA A N 1
ATOM 744 C CA . ALA A 1 108 ? -8.442 -2.610 3.726 1.00 90.94 108 ALA A CA 1
ATOM 745 C C . ALA A 1 108 ? -9.875 -3.152 3.875 1.00 90.94 108 ALA A C 1
ATOM 747 O O . ALA A 1 108 ? -10.534 -2.880 4.884 1.00 90.94 108 ALA A O 1
ATOM 748 N N . LEU A 1 109 ? -10.322 -3.956 2.904 1.00 91.88 109 LEU A N 1
ATOM 749 C CA . LEU A 1 109 ? -11.640 -4.593 2.870 1.00 91.88 109 LEU A CA 1
ATOM 750 C C . LEU A 1 109 ? -11.727 -5.885 3.697 1.00 91.88 109 LEU A C 1
ATOM 752 O O . LEU A 1 109 ? -12.830 -6.386 3.915 1.00 91.88 109 LEU A O 1
ATOM 756 N N . ALA A 1 110 ? -10.601 -6.417 4.182 1.00 90.00 110 ALA A N 1
ATOM 757 C CA . ALA A 1 110 ? -10.584 -7.648 4.960 1.00 90.00 110 ALA A CA 1
ATOM 758 C C . ALA A 1 110 ? -11.498 -7.542 6.208 1.00 90.00 110 ALA A C 1
ATOM 760 O O . ALA A 1 110 ? -11.457 -6.527 6.926 1.00 90.00 110 ALA A O 1
ATOM 761 N N . PRO A 1 111 ? -12.322 -8.574 6.499 1.00 85.81 111 PRO A N 1
ATOM 762 C CA . PRO A 1 111 ? -13.254 -8.552 7.620 1.00 85.81 111 PRO A CA 1
ATOM 763 C C . PRO A 1 111 ? -12.552 -8.282 8.951 1.00 85.81 111 PRO A C 1
ATOM 765 O O . PRO A 1 111 ? -11.556 -8.920 9.285 1.00 85.81 111 PRO A O 1
ATOM 768 N N . ARG A 1 112 ? -13.122 -7.386 9.770 1.00 79.19 112 ARG A N 1
ATOM 769 C CA . ARG A 1 112 ? -12.582 -7.073 11.108 1.00 79.19 112 ARG A CA 1
ATOM 770 C C . ARG A 1 112 ? -12.485 -8.300 12.019 1.00 79.19 112 ARG A C 1
ATOM 772 O O . ARG A 1 112 ? -11.629 -8.320 12.891 1.00 79.19 112 ARG A O 1
ATOM 779 N N . ALA A 1 113 ? -13.326 -9.310 11.794 1.00 80.12 113 ALA A N 1
ATOM 780 C CA . ALA A 1 113 ? -13.314 -10.557 12.552 1.00 80.12 113 ALA A CA 1
ATOM 781 C C . ALA A 1 113 ? -11.988 -11.331 12.439 1.00 80.12 113 ALA A C 1
ATOM 783 O O . ALA A 1 113 ? -11.640 -12.042 13.370 1.00 80.12 113 ALA A O 1
ATOM 784 N N . LEU A 1 114 ? -11.231 -11.163 11.346 1.00 81.06 114 LEU A N 1
ATOM 785 C CA . LEU A 1 114 ? -9.937 -11.834 11.159 1.00 81.06 114 LEU A CA 1
ATOM 786 C C . LEU A 1 114 ? -8.821 -11.270 12.049 1.00 81.06 114 LEU A C 1
ATOM 788 O O . LEU A 1 114 ? -7.768 -11.885 12.157 1.00 81.06 114 LEU A O 1
ATOM 792 N N . PHE A 1 115 ? -9.045 -10.108 12.664 1.00 79.62 115 PHE A N 1
ATOM 793 C CA . PHE A 1 115 ? -8.052 -9.383 13.461 1.00 79.62 115 PHE A CA 1
ATOM 794 C C . PHE A 1 115 ? -8.486 -9.211 14.924 1.00 79.62 115 PHE A C 1
ATOM 796 O O . PHE A 1 115 ? -7.923 -8.385 15.636 1.00 79.62 115 PHE A O 1
ATOM 803 N N . ARG A 1 116 ? -9.542 -9.912 15.360 1.00 79.38 116 ARG A N 1
ATOM 804 C CA . ARG A 1 116 ? -10.018 -9.866 16.747 1.00 79.38 116 ARG A CA 1
ATOM 805 C C . ARG A 1 116 ? -9.353 -10.965 17.565 1.00 79.38 116 ARG A C 1
ATOM 807 O O . ARG A 1 116 ? -9.689 -12.133 17.395 1.00 79.38 116 ARG A O 1
ATOM 814 N N . ASP A 1 117 ? -8.515 -10.559 18.511 1.00 73.69 117 ASP A N 1
ATOM 815 C CA . ASP A 1 117 ? -7.969 -11.420 19.564 1.00 73.69 117 ASP A CA 1
ATOM 816 C C . ASP A 1 117 ? -8.857 -11.364 20.819 1.00 73.69 117 ASP A C 1
ATOM 818 O O . ASP A 1 117 ? -8.417 -11.048 21.922 1.00 73.69 117 ASP A O 1
ATOM 822 N N . GLU A 1 118 ? -10.155 -11.614 20.649 1.00 79.31 118 GLU A N 1
ATOM 823 C CA . GLU A 1 118 ? -11.067 -11.777 21.783 1.00 79.31 118 GLU A CA 1
ATOM 824 C C . GLU A 1 118 ? -10.938 -13.223 22.294 1.00 79.31 118 GLU A C 1
ATOM 826 O O . GLU A 1 118 ? -11.084 -14.161 21.498 1.00 79.31 118 GLU A O 1
ATOM 831 N N . PRO A 1 119 ? -10.664 -13.450 23.596 1.00 76.00 119 PRO A N 1
ATOM 832 C CA . PRO A 1 119 ? -10.660 -14.792 24.158 1.00 76.00 119 PRO A CA 1
ATOM 833 C C . PRO A 1 119 ? -12.007 -15.449 23.869 1.00 76.00 119 PRO A C 1
ATOM 835 O O . PRO A 1 119 ? -13.056 -14.938 24.265 1.00 76.00 119 PRO A O 1
ATOM 838 N N . ARG A 1 120 ? -12.003 -16.586 23.164 1.00 76.25 120 ARG A N 1
ATOM 839 C CA . ARG A 1 120 ? -13.213 -17.405 23.050 1.00 76.25 120 ARG A CA 1
ATOM 840 C C . ARG A 1 120 ? -13.574 -17.814 24.474 1.00 76.25 120 ARG A C 1
ATOM 842 O O . ARG A 1 120 ? -12.784 -18.515 25.100 1.00 76.25 120 ARG A O 1
ATOM 849 N N . GLY A 1 121 ? -14.700 -17.311 24.983 1.00 77.88 121 GLY A N 1
ATOM 850 C CA . GLY A 1 121 ? -15.127 -17.543 26.362 1.00 77.88 121 GLY A CA 1
ATOM 851 C C . GLY A 1 121 ? -15.060 -19.024 26.738 1.00 77.88 121 GLY A C 1
ATOM 852 O O . GLY A 1 121 ? -15.207 -19.896 25.874 1.00 77.88 121 GLY A O 1
ATOM 853 N N . GLU A 1 122 ? -14.801 -19.305 28.017 1.00 77.44 122 GLU A N 1
ATOM 854 C CA . GLU A 1 122 ? -14.767 -20.673 28.531 1.00 77.44 122 GLU A CA 1
ATOM 855 C C . GLU A 1 122 ? -16.033 -21.414 28.097 1.00 77.44 122 GLU A C 1
ATOM 857 O O . GLU A 1 122 ? -17.154 -20.951 28.320 1.00 77.44 122 GLU A O 1
ATOM 862 N N . ARG A 1 123 ? -15.858 -22.570 27.438 1.00 80.31 123 ARG A N 1
ATOM 863 C CA . ARG A 1 123 ? -16.983 -23.475 27.190 1.00 80.31 123 ARG A CA 1
ATOM 864 C C . ARG A 1 123 ? -17.664 -23.720 28.536 1.00 80.31 123 ARG A C 1
ATOM 866 O O . ARG A 1 123 ? -16.945 -24.068 29.476 1.00 80.31 123 ARG A O 1
ATOM 873 N N . PRO A 1 124 ? -19.000 -23.592 28.635 1.00 79.38 124 PRO A N 1
ATOM 874 C CA . PRO A 1 124 ? -19.711 -23.961 29.846 1.00 79.38 124 PRO A CA 1
ATOM 875 C C . PRO A 1 124 ? -19.262 -25.362 30.258 1.00 79.38 124 PRO A C 1
ATOM 877 O O . PRO A 1 124 ? -19.442 -26.316 29.495 1.00 79.38 124 PRO A O 1
ATOM 880 N N . ARG A 1 125 ? -18.601 -25.489 31.419 1.00 77.88 125 ARG A N 1
ATOM 881 C CA . ARG A 1 125 ? -18.355 -26.813 31.992 1.00 77.88 125 ARG A CA 1
ATOM 882 C C . ARG A 1 125 ? -19.733 -27.427 32.195 1.00 77.88 125 ARG A C 1
ATOM 884 O O . ARG A 1 125 ? -20.566 -26.767 32.818 1.00 77.88 125 ARG A O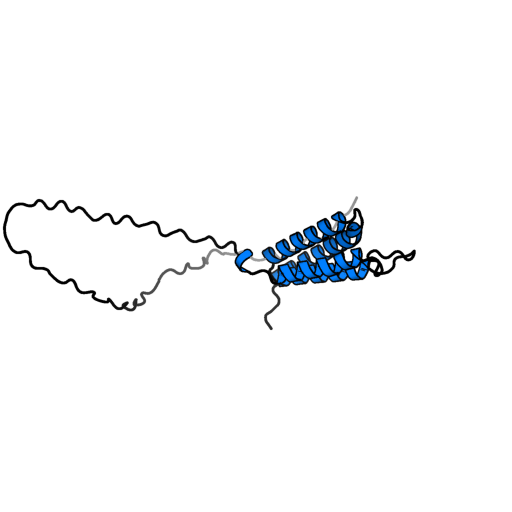 1
ATOM 891 N N . PRO A 1 126 ? -19.993 -28.643 31.690 1.00 80.06 126 PRO A N 1
ATOM 892 C CA . PRO A 1 126 ? -21.149 -29.392 32.135 1.00 80.06 126 PRO A CA 1
ATOM 893 C C . PRO A 1 126 ? -21.062 -29.440 33.658 1.00 80.06 126 PRO A C 1
ATOM 895 O O . PRO A 1 126 ? -20.130 -30.027 34.211 1.00 80.06 126 PRO A O 1
ATOM 898 N N . VAL A 1 127 ? -21.961 -28.727 34.332 1.00 74.75 127 VAL A N 1
ATOM 899 C CA . VAL A 1 127 ? -22.140 -28.887 35.767 1.00 74.75 127 VAL A CA 1
ATOM 900 C C . VAL A 1 127 ? -22.624 -30.318 35.892 1.00 74.75 127 VAL A C 1
ATOM 902 O O . VAL A 1 127 ? -23.710 -30.642 35.414 1.00 74.75 127 VAL A O 1
ATOM 905 N N . ALA A 1 128 ? -21.768 -31.198 36.412 1.00 70.81 128 ALA A N 1
ATOM 906 C CA . ALA A 1 128 ? -22.205 -32.524 36.794 1.00 70.81 128 ALA A CA 1
ATOM 907 C C . ALA A 1 128 ? -23.363 -32.300 37.765 1.00 70.81 128 ALA A C 1
ATOM 909 O O . ALA A 1 128 ? -23.161 -31.756 38.850 1.00 70.81 128 ALA A O 1
ATOM 910 N N . VAL A 1 129 ? -24.578 -32.629 37.327 1.00 70.06 129 VAL A N 1
ATOM 911 C CA . VAL A 1 129 ? -25.728 -32.729 38.213 1.00 70.06 129 VAL A CA 1
ATOM 912 C C . VAL A 1 129 ? -25.374 -33.877 39.145 1.00 70.06 129 VAL A C 1
ATOM 914 O O . VAL A 1 129 ? -25.562 -35.044 38.818 1.00 70.06 129 VAL A O 1
ATOM 917 N N . THR A 1 130 ? -24.750 -33.559 40.275 1.00 61.22 130 THR A N 1
ATOM 918 C CA . THR A 1 130 ? -24.757 -34.450 41.423 1.00 61.22 130 THR A CA 1
ATOM 919 C C . THR A 1 130 ? -26.190 -34.418 41.917 1.00 61.22 130 THR A C 1
ATOM 921 O O . THR A 1 130 ? -26.538 -33.604 42.771 1.00 61.22 130 THR A O 1
ATOM 924 N N . GLU A 1 131 ? -27.042 -35.237 41.296 1.00 61.91 131 GLU A N 1
ATOM 925 C CA . GLU A 1 131 ? -28.266 -35.675 41.945 1.00 61.91 131 GLU A CA 1
ATOM 926 C C . GLU A 1 131 ? -27.835 -36.179 43.317 1.00 61.91 131 GLU A C 1
ATOM 928 O O . GLU A 1 131 ? -26.987 -37.069 43.436 1.00 61.91 131 GLU A O 1
ATOM 933 N N . GLY A 1 132 ? -28.335 -35.514 44.355 1.00 53.47 132 GLY A N 1
ATOM 934 C CA . GLY A 1 132 ? -28.214 -36.017 45.703 1.00 53.47 132 GLY A CA 1
ATOM 935 C C . GLY A 1 132 ? -28.853 -37.392 45.711 1.00 53.47 132 GLY A C 1
ATOM 936 O O . GLY A 1 132 ? -30.072 -37.511 45.650 1.00 53.47 132 GLY A O 1
ATOM 937 N N . VAL A 1 133 ? -28.025 -38.430 45.771 1.00 58.06 133 VAL A N 1
ATOM 938 C CA . VAL A 1 133 ? -28.459 -39.727 46.272 1.00 58.06 133 VAL A CA 1
ATOM 939 C C . VAL A 1 133 ? -28.682 -39.513 47.762 1.00 58.06 133 VAL A C 1
ATOM 941 O O . VAL A 1 133 ? -27.796 -39.729 48.586 1.00 58.06 133 VAL A O 1
ATOM 944 N N . GLU A 1 134 ? -29.855 -38.986 48.099 1.00 48.34 134 GLU A N 1
ATOM 945 C CA . GLU A 1 134 ? -30.403 -39.126 49.433 1.00 48.34 134 GLU A CA 1
ATOM 946 C C . GLU A 1 134 ? -30.671 -40.622 49.607 1.00 48.34 134 GLU A C 1
ATOM 948 O O . GLU A 1 134 ? -31.573 -41.197 48.998 1.00 48.34 134 GLU A O 1
ATOM 953 N N . THR A 1 135 ? -29.810 -41.290 50.372 1.00 48.59 135 THR A N 1
ATOM 954 C CA . THR A 1 135 ? -30.087 -42.633 50.873 1.00 48.59 135 THR A CA 1
ATOM 955 C C . THR A 1 135 ? -31.244 -42.509 51.855 1.00 48.59 135 THR A C 1
ATOM 957 O O . THR A 1 135 ? -31.035 -42.309 53.051 1.00 48.59 135 THR A O 1
ATOM 960 N N . VAL A 1 136 ? -32.465 -42.567 51.328 1.00 53.00 136 VAL A N 1
ATOM 961 C CA . VAL A 1 136 ? -33.674 -42.746 52.124 1.00 53.00 136 VAL A CA 1
ATOM 962 C C . VAL A 1 136 ? -33.601 -44.149 52.722 1.00 53.00 136 VAL A C 1
ATOM 964 O O . VAL A 1 136 ? -33.643 -45.152 52.011 1.00 53.00 136 VAL A O 1
ATOM 967 N N . ASP A 1 137 ? -33.432 -44.202 54.039 1.00 51.41 137 ASP A N 1
ATOM 968 C CA . ASP A 1 137 ? -33.606 -45.400 54.855 1.00 51.41 137 ASP A CA 1
ATOM 969 C C . ASP A 1 137 ? -35.095 -45.788 54.825 1.00 51.41 137 ASP A C 1
ATOM 971 O O . ASP A 1 137 ? -35.912 -45.273 55.591 1.00 51.41 137 ASP A O 1
ATOM 975 N N . GLU A 1 138 ? -35.484 -46.634 53.864 1.00 47.19 138 GLU A N 1
ATOM 976 C CA . GLU A 1 138 ? -36.854 -47.139 53.730 1.00 47.19 138 GLU A CA 1
ATOM 977 C C . GLU A 1 138 ? -37.163 -48.200 54.795 1.00 47.19 138 GLU A C 1
ATOM 979 O O . GLU A 1 138 ? -37.208 -49.411 54.564 1.00 47.19 138 GLU A O 1
ATOM 984 N N . GLY A 1 139 ? -37.481 -47.709 55.988 1.00 45.41 139 GLY A N 1
ATOM 985 C CA . GLY A 1 139 ? -38.350 -48.397 56.922 1.00 45.41 139 GLY A CA 1
ATOM 986 C C . GLY A 1 139 ? -39.822 -48.220 56.537 1.00 45.41 139 GLY A C 1
ATOM 987 O O . GLY A 1 139 ? -40.445 -47.236 56.912 1.00 45.41 139 GLY A O 1
ATOM 988 N N . ARG A 1 140 ? -40.405 -49.268 55.939 1.00 41.94 140 ARG A N 1
ATOM 989 C CA . ARG A 1 140 ? -41.799 -49.705 56.171 1.00 41.94 140 ARG A CA 1
ATOM 990 C C . ARG A 1 140 ? -42.937 -48.833 55.597 1.00 41.94 140 ARG A C 1
ATOM 992 O O . ARG A 1 140 ? -43.533 -48.027 56.297 1.00 41.94 140 ARG A O 1
ATOM 999 N N . GLY A 1 141 ? -43.445 -49.275 54.443 1.00 40.62 141 GLY A N 1
ATOM 1000 C CA . GLY A 1 141 ? -44.871 -49.602 54.314 1.00 40.62 141 GLY A CA 1
ATOM 1001 C C . GLY A 1 141 ? -45.738 -48.698 53.433 1.00 40.62 141 GLY A C 1
ATOM 1002 O O . GLY A 1 141 ? -46.162 -47.635 53.855 1.00 40.62 141 GLY A O 1
ATOM 1003 N N . GLY A 1 142 ? -46.165 -49.265 52.299 1.00 43.06 142 GLY A N 1
ATOM 1004 C CA . GLY A 1 142 ? -47.577 -49.280 51.905 1.00 43.06 142 GLY A CA 1
ATOM 1005 C C . GLY A 1 142 ? -48.147 -48.062 51.171 1.00 43.06 142 GLY A C 1
ATOM 1006 O O . GLY A 1 142 ? -48.592 -47.116 51.802 1.00 43.06 142 GLY A O 1
ATOM 1007 N N . GLY A 1 143 ? -48.352 -48.236 49.861 1.00 47.62 143 GLY A N 1
ATOM 1008 C CA . GLY A 1 143 ? -49.574 -47.785 49.186 1.00 47.62 143 GLY A CA 1
ATOM 1009 C C . GLY A 1 143 ? -49.501 -46.489 48.374 1.00 47.62 143 GLY A C 1
ATOM 1010 O O . GLY A 1 143 ? -49.103 -45.444 48.865 1.00 47.62 143 GLY A O 1
ATOM 1011 N N . ASP A 1 144 ? -50.022 -46.602 47.150 1.00 38.41 144 ASP A N 1
ATOM 1012 C CA . ASP A 1 144 ? -50.495 -45.549 46.241 1.00 38.41 144 ASP A CA 1
ATOM 1013 C C . ASP A 1 144 ? -49.466 -44.732 45.442 1.00 38.41 144 ASP A C 1
ATOM 1015 O O . ASP A 1 144 ? -49.136 -43.585 45.733 1.00 38.41 144 ASP A O 1
ATOM 1019 N N . ALA A 1 145 ? -49.099 -45.289 44.282 1.00 47.16 145 ALA A N 1
ATOM 1020 C CA . ALA A 1 145 ? -48.648 -44.504 43.140 1.00 47.16 145 ALA A CA 1
ATOM 1021 C C . ALA A 1 145 ? -49.838 -43.733 42.537 1.00 47.16 145 ALA A C 1
ATOM 1023 O O . ALA A 1 145 ? -50.688 -44.310 41.853 1.00 47.16 145 ALA A O 1
ATOM 1024 N N . ARG A 1 146 ? -49.885 -42.415 42.753 1.00 48.06 146 ARG A N 1
ATOM 1025 C CA . ARG A 1 146 ? -50.639 -41.490 41.895 1.00 48.06 146 ARG A CA 1
ATOM 1026 C C . ARG A 1 146 ? -49.660 -40.607 41.120 1.00 48.06 146 ARG A C 1
ATOM 1028 O O . ARG A 1 146 ? -48.740 -40.070 41.732 1.00 48.06 146 ARG A O 1
ATOM 1035 N N . PRO A 1 147 ? -49.844 -40.433 39.800 1.00 47.59 147 PRO A N 1
ATOM 1036 C CA . PRO A 1 147 ? -49.022 -39.522 39.021 1.00 47.59 147 PRO A CA 1
ATOM 1037 C C . PRO A 1 147 ? -49.432 -38.089 39.368 1.00 47.59 147 PRO A C 1
ATOM 1039 O O . PRO A 1 147 ? -50.592 -37.710 39.200 1.00 47.59 147 PRO A O 1
ATOM 1042 N N . VAL A 1 148 ? -48.494 -37.306 39.899 1.00 57.25 148 VAL A N 1
ATOM 1043 C CA . VAL A 1 148 ? -48.686 -35.871 40.123 1.00 57.25 148 VAL A CA 1
ATOM 1044 C C . VAL A 1 148 ? -48.027 -35.139 38.960 1.00 57.25 148 VAL A C 1
ATOM 1046 O O . VAL A 1 148 ? -46.803 -35.097 38.855 1.00 57.25 148 VAL A O 1
ATOM 1049 N N . ASP A 1 149 ? -48.866 -34.593 38.079 1.00 51.25 149 ASP A N 1
ATOM 1050 C CA . ASP A 1 149 ? -48.490 -33.644 37.033 1.00 51.25 149 ASP A CA 1
ATOM 1051 C C . ASP A 1 149 ? -47.815 -32.415 37.664 1.00 51.25 149 ASP A C 1
ATOM 1053 O O . ASP A 1 149 ? -48.462 -31.552 38.261 1.00 51.25 149 ASP A O 1
ATOM 1057 N N . GLY A 1 150 ? -46.491 -32.335 37.540 1.00 49.19 150 GLY A N 1
ATOM 1058 C CA . GLY A 1 150 ? -45.701 -31.166 37.915 1.00 49.19 150 GLY A CA 1
ATOM 1059 C C . GLY A 1 150 ? -45.658 -30.167 36.766 1.00 49.19 150 GLY A C 1
ATOM 1060 O O . GLY A 1 150 ? -44.771 -30.229 35.918 1.00 49.19 150 GLY A O 1
ATOM 1061 N N . GLY A 1 151 ? -46.644 -29.272 36.724 1.00 40.41 151 GLY A N 1
ATOM 1062 C CA . GLY A 1 151 ? -46.765 -28.220 35.722 1.00 40.41 151 GLY A CA 1
ATOM 1063 C C . GLY A 1 151 ? -45.534 -27.314 35.620 1.00 40.41 151 GLY A C 1
ATOM 1064 O O . GLY A 1 151 ? -44.906 -26.947 36.613 1.00 40.41 151 GLY A O 1
ATOM 1065 N N . VAL A 1 152 ? -45.236 -26.907 34.385 1.00 51.31 152 VAL A N 1
ATOM 1066 C CA . VAL A 1 152 ? -44.315 -25.812 34.067 1.00 51.31 152 VAL A CA 1
ATOM 1067 C C . VAL A 1 152 ? -44.912 -24.523 34.627 1.00 51.31 152 VAL A C 1
ATOM 1069 O O . VAL A 1 152 ? -45.749 -23.881 33.994 1.00 51.31 152 VAL A O 1
ATOM 1072 N N . VAL A 1 153 ? -44.501 -24.146 35.835 1.00 48.31 153 VAL A N 1
ATOM 1073 C CA . VAL A 1 153 ? -44.778 -22.813 36.369 1.00 48.31 153 VAL A CA 1
ATOM 1074 C C . VAL A 1 153 ? -43.702 -21.887 35.823 1.00 48.31 153 VAL A C 1
ATOM 1076 O O . VAL A 1 153 ? -42.567 -21.864 36.295 1.00 48.31 153 VAL A O 1
ATOM 1079 N N . GLY A 1 154 ? -44.075 -21.145 34.779 1.00 50.75 154 GLY A N 1
ATOM 1080 C CA . GLY A 1 154 ? -43.332 -19.981 34.322 1.00 50.75 154 GLY A CA 1
ATOM 1081 C C . GLY A 1 154 ? -43.194 -18.985 35.470 1.00 50.75 154 GLY A C 1
ATOM 1082 O O . GLY A 1 154 ? -44.163 -18.347 35.870 1.00 50.75 154 GLY A O 1
ATOM 1083 N N . GLY A 1 155 ? -41.987 -18.888 36.020 1.00 42.50 155 GLY A N 1
ATOM 1084 C CA . GLY A 1 155 ? -41.611 -17.837 36.952 1.00 42.50 155 GLY A CA 1
ATOM 1085 C C . GLY A 1 155 ? -41.157 -16.608 36.177 1.00 42.50 155 GLY A C 1
ATOM 1086 O O . GLY A 1 155 ? -40.049 -16.586 35.646 1.00 42.50 155 GLY A O 1
ATOM 1087 N N . GLU A 1 156 ? -42.022 -15.601 36.106 1.00 49.28 156 GLU A N 1
ATOM 1088 C CA . GLU A 1 156 ? -41.681 -14.235 35.704 1.00 49.28 156 GLU A CA 1
ATOM 1089 C C . GLU A 1 156 ? -40.481 -13.708 36.524 1.00 49.28 156 GLU A C 1
ATOM 1091 O O . GLU A 1 156 ? -40.421 -13.936 37.740 1.00 49.28 156 GLU A O 1
ATOM 1096 N N . PRO A 1 157 ? -39.523 -12.991 35.908 1.00 47.31 157 PRO A N 1
ATOM 1097 C CA . PRO A 1 157 ? -38.412 -12.396 36.638 1.00 47.31 157 PRO A CA 1
ATOM 1098 C C . PRO A 1 157 ? -38.926 -11.262 37.533 1.00 47.31 157 PRO A C 1
ATOM 1100 O O . PRO A 1 157 ? -39.430 -10.248 37.051 1.00 47.31 157 PRO A O 1
ATOM 1103 N N . ARG A 1 158 ? -38.788 -11.424 38.854 1.00 50.09 158 ARG A N 1
ATOM 1104 C CA . ARG A 1 158 ? -39.071 -10.344 39.806 1.00 50.09 158 ARG A CA 1
ATOM 1105 C C . ARG A 1 158 ? -38.059 -9.198 39.639 1.00 50.09 158 ARG A C 1
ATOM 1107 O O . ARG A 1 158 ? -36.878 -9.477 39.419 1.00 50.09 158 ARG A O 1
ATOM 1114 N N . PRO A 1 159 ? -38.484 -7.930 39.789 1.00 47.31 159 PRO A N 1
ATOM 1115 C CA . PRO A 1 159 ? -37.575 -6.790 39.807 1.00 47.31 159 PRO A CA 1
ATOM 1116 C C . PRO A 1 159 ? -36.648 -6.897 41.021 1.00 47.31 159 PRO A C 1
ATOM 1118 O O . PRO A 1 159 ? -37.105 -7.134 42.138 1.00 47.31 159 PRO A O 1
ATOM 1121 N N . VAL A 1 160 ? -35.344 -6.744 40.799 1.00 61.59 160 VAL A N 1
ATOM 1122 C CA . VAL A 1 160 ? -34.357 -6.614 41.875 1.00 61.59 160 VAL A CA 1
ATOM 1123 C C . VAL A 1 160 ? -34.483 -5.203 42.441 1.00 61.59 160 VAL A C 1
ATOM 1125 O O . VAL A 1 160 ? -34.091 -4.234 41.790 1.00 61.59 160 VAL A O 1
ATOM 1128 N N . ASP A 1 161 ? -35.061 -5.101 43.636 1.00 52.81 161 ASP A N 1
ATOM 1129 C CA . ASP A 1 161 ? -35.104 -3.867 44.411 1.00 52.81 161 ASP A CA 1
ATOM 1130 C C . ASP A 1 161 ? -33.682 -3.410 44.762 1.00 52.81 161 ASP A C 1
ATOM 1132 O O . ASP A 1 161 ? -32.849 -4.174 45.261 1.00 52.81 161 ASP A O 1
ATOM 1136 N N . GLY A 1 162 ? -33.406 -2.141 44.462 1.00 49.81 162 GLY A N 1
ATOM 1137 C CA . GLY A 1 162 ? -32.139 -1.480 44.736 1.00 49.81 162 GLY A CA 1
ATOM 1138 C C . GLY A 1 162 ? -31.904 -1.306 46.234 1.00 49.81 162 GLY A C 1
ATOM 1139 O O . GLY A 1 162 ? -32.553 -0.488 46.882 1.00 49.81 162 GLY A O 1
ATOM 1140 N N . GLY A 1 163 ? -30.930 -2.043 46.764 1.00 43.28 163 GLY A N 1
ATOM 1141 C CA . GLY A 1 163 ? -30.263 -1.720 48.024 1.00 43.28 163 GLY A CA 1
ATOM 1142 C C . GLY A 1 163 ? -29.096 -0.745 47.791 1.00 43.28 163 GLY A C 1
ATOM 1143 O O . GLY A 1 163 ? -28.466 -0.799 46.729 1.00 43.28 163 GLY A O 1
ATOM 1144 N N . PRO A 1 164 ? -28.786 0.150 48.745 1.00 43.75 164 PRO A N 1
ATOM 1145 C CA . PRO A 1 164 ? -27.705 1.112 48.593 1.00 43.75 164 PRO A CA 1
ATOM 1146 C C . PRO A 1 164 ? -26.356 0.400 48.737 1.00 43.75 164 PRO A C 1
ATOM 1148 O O . PRO A 1 164 ? -26.036 -0.140 49.792 1.00 43.75 164 PRO A O 1
ATOM 1151 N N . PHE A 1 165 ? -25.552 0.410 47.673 1.00 45.22 165 PHE A N 1
ATOM 1152 C CA . PHE A 1 165 ? -24.134 0.075 47.766 1.00 45.22 165 PHE A CA 1
ATOM 1153 C C . PHE A 1 165 ? -23.401 1.227 48.467 1.00 45.22 165 PHE A C 1
ATOM 1155 O O . PHE A 1 165 ? -22.984 2.201 47.841 1.00 45.22 165 PHE A O 1
ATOM 1162 N N . GLU A 1 166 ? -23.257 1.110 49.785 1.00 46.84 166 GLU A N 1
ATOM 1163 C CA . GLU A 1 166 ? -22.161 1.733 50.523 1.00 46.84 166 GLU A CA 1
ATOM 1164 C C . GLU A 1 166 ? -20.835 1.100 50.073 1.00 46.84 166 GLU A C 1
ATOM 1166 O O . GLU A 1 166 ? -20.712 -0.123 50.008 1.00 46.84 166 GLU A O 1
ATOM 1171 N N . GLY A 1 167 ? -19.837 1.931 49.759 1.00 42.34 167 GLY A N 1
ATOM 1172 C CA . GLY A 1 167 ? -18.471 1.466 49.488 1.00 42.34 167 GLY A CA 1
ATOM 1173 C C . GLY A 1 167 ? -17.756 2.148 48.324 1.00 42.34 167 GLY A C 1
ATOM 1174 O O . GLY A 1 167 ? -17.092 1.476 47.541 1.00 42.34 167 GLY A O 1
ATOM 1175 N N . SER A 1 168 ? -17.870 3.472 48.193 1.00 39.75 168 SER A N 1
ATOM 1176 C CA . SER A 1 168 ? -16.922 4.249 47.385 1.00 39.75 168 SER A CA 1
ATOM 1177 C C . SER A 1 168 ? -15.640 4.458 48.209 1.00 39.75 168 SER A C 1
ATOM 1179 O O . SER A 1 168 ? -15.752 4.883 49.363 1.00 39.75 168 SER A O 1
ATOM 1181 N N . PRO A 1 169 ? -14.432 4.165 47.694 1.00 43.72 169 PRO A N 1
ATOM 1182 C CA . PRO A 1 169 ? -13.203 4.429 48.428 1.00 43.72 169 PRO A CA 1
ATOM 1183 C C . PRO A 1 169 ? -12.974 5.944 48.504 1.00 43.72 169 PRO A C 1
ATOM 1185 O O . PRO A 1 169 ? -12.874 6.631 47.486 1.00 43.72 169 PRO A O 1
ATOM 1188 N N . ALA A 1 170 ? -12.926 6.461 49.729 1.00 49.72 170 ALA A N 1
ATOM 1189 C CA . ALA A 1 170 ? -12.619 7.855 50.013 1.00 49.72 170 ALA A CA 1
ATOM 1190 C C . ALA A 1 170 ? -11.194 8.222 49.543 1.00 49.72 170 ALA A C 1
ATOM 1192 O O . ALA A 1 170 ? -10.278 7.403 49.674 1.00 49.72 170 ALA A O 1
ATOM 1193 N N . PRO A 1 171 ? -10.971 9.446 49.033 1.00 47.06 171 PRO A N 1
ATOM 1194 C CA . PRO A 1 171 ? -9.631 9.966 48.809 1.00 47.06 171 PRO A CA 1
ATOM 1195 C C . PRO A 1 171 ? -8.990 10.291 50.164 1.00 47.06 171 PRO A C 1
ATOM 1197 O O . PRO A 1 171 ? -9.583 10.983 50.991 1.00 47.06 171 PRO A O 1
ATOM 1200 N N . ALA A 1 172 ? -7.787 9.767 50.394 1.00 46.66 172 ALA A N 1
ATOM 1201 C CA . ALA A 1 172 ? -6.983 10.102 51.558 1.00 46.66 172 ALA A CA 1
ATOM 1202 C C . ALA A 1 172 ? -6.577 11.582 51.487 1.00 46.66 172 ALA A C 1
ATOM 1204 O O . ALA A 1 172 ? -5.860 11.990 50.573 1.00 46.66 172 ALA A O 1
ATOM 1205 N N . ASP A 1 173 ? -7.049 12.360 52.455 1.00 43.84 173 ASP A N 1
ATOM 1206 C CA . ASP A 1 173 ? -6.616 13.723 52.727 1.00 43.84 173 ASP A CA 1
ATOM 1207 C C . ASP A 1 173 ? -6.094 13.774 54.166 1.00 43.84 173 ASP A C 1
ATOM 1209 O O . ASP A 1 173 ? -6.689 13.175 55.066 1.00 43.84 173 ASP A O 1
ATOM 1213 N N . GLY A 1 174 ? -4.984 14.482 54.364 1.00 40.56 174 GLY A N 1
ATOM 1214 C CA . GLY A 1 174 ? -4.417 14.764 55.682 1.00 40.56 174 GLY A CA 1
ATOM 1215 C C . GLY A 1 174 ? -3.050 14.141 55.956 1.00 40.56 174 GLY A C 1
ATOM 1216 O O . GLY A 1 174 ? -2.955 13.152 56.667 1.00 40.56 174 GLY A O 1
ATOM 1217 N N . ASP A 1 175 ? -1.993 14.774 55.443 1.00 38.62 175 ASP A N 1
ATOM 1218 C CA . ASP A 1 175 ? -0.907 15.232 56.322 1.00 38.62 175 ASP A CA 1
ATOM 1219 C C . ASP A 1 175 ? -0.089 16.337 55.627 1.00 38.62 175 ASP A C 1
ATOM 1221 O O . ASP A 1 175 ? 0.839 16.108 54.852 1.00 38.62 175 ASP A O 1
ATOM 1225 N N . ARG A 1 176 ? -0.473 17.588 55.909 1.00 49.34 176 ARG A N 1
ATOM 1226 C CA . ARG A 1 176 ? 0.441 18.739 55.947 1.00 49.34 176 ARG A CA 1
ATOM 1227 C C . ARG A 1 176 ? 0.519 19.182 57.407 1.00 49.34 176 ARG A C 1
ATOM 1229 O O . ARG A 1 176 ? -0.518 19.255 58.062 1.00 49.34 176 ARG A O 1
ATOM 1236 N N . PRO A 1 177 ? 1.710 19.543 57.897 1.00 48.34 177 PRO A N 1
ATOM 1237 C CA . PRO A 1 177 ? 2.038 20.973 57.974 1.00 48.34 177 PRO A CA 1
ATOM 1238 C C . PRO A 1 177 ? 3.498 21.217 57.540 1.00 48.34 177 PRO A C 1
ATOM 1240 O O . PRO A 1 177 ? 4.367 20.386 57.754 1.00 48.34 177 PRO A O 1
ATOM 1243 N N . GLY A 1 178 ? 3.822 22.263 56.785 1.00 37.00 178 GLY A N 1
ATOM 1244 C CA . GLY A 1 178 ? 3.945 23.635 57.279 1.00 37.00 178 GLY A CA 1
ATOM 1245 C C . GLY A 1 178 ? 5.429 24.030 57.207 1.00 37.00 178 GLY A C 1
ATOM 1246 O O . GLY A 1 178 ? 6.263 23.371 57.816 1.00 37.00 178 GLY A O 1
ATOM 1247 N N . GLY A 1 179 ? 5.769 25.055 56.423 1.00 37.16 179 GLY A N 1
ATOM 1248 C CA . GLY A 1 179 ? 7.148 25.520 56.258 1.00 37.16 179 GLY A CA 1
ATOM 1249 C C . GLY A 1 179 ? 7.289 26.469 55.072 1.00 37.16 179 GLY A C 1
ATOM 1250 O O . GLY A 1 179 ? 7.323 26.037 53.927 1.00 37.16 179 GLY A O 1
ATOM 1251 N N . GLU A 1 180 ? 7.285 27.752 55.396 1.00 54.44 180 GLU A N 1
ATOM 1252 C CA . GLU A 1 180 ? 7.313 28.954 54.559 1.00 54.44 180 GLU A CA 1
ATOM 1253 C C . GLU A 1 180 ? 8.556 29.051 53.635 1.00 54.44 180 GLU A C 1
ATOM 1255 O O . GLU A 1 180 ? 9.568 28.403 53.914 1.00 54.44 180 GLU A O 1
ATOM 1260 N N . PRO A 1 181 ? 8.513 29.836 52.536 1.00 54.09 181 PRO A N 1
ATOM 1261 C CA . PRO A 1 181 ? 9.644 30.029 51.635 1.00 54.09 181 PRO A CA 1
ATOM 1262 C C . PRO A 1 181 ? 10.626 31.062 52.200 1.00 54.09 181 PRO A C 1
ATOM 1264 O O . PRO A 1 181 ? 10.238 32.201 52.441 1.00 54.09 181 PRO A O 1
ATOM 1267 N N . ASP A 1 182 ? 11.893 30.672 52.357 1.00 53.12 182 ASP A N 1
ATOM 1268 C CA . ASP A 1 182 ? 12.982 31.582 52.726 1.00 53.12 182 ASP A CA 1
ATOM 1269 C C . ASP A 1 182 ? 13.530 32.294 51.476 1.00 53.12 182 ASP A C 1
ATOM 1271 O O . ASP A 1 182 ? 14.034 31.684 50.525 1.00 53.12 182 ASP A O 1
ATOM 1275 N N . ASP A 1 183 ? 13.372 33.609 51.485 1.00 55.44 183 ASP A N 1
ATOM 1276 C CA . ASP A 1 183 ? 13.755 34.612 50.509 1.00 55.44 183 ASP A CA 1
ATOM 1277 C C . ASP A 1 183 ? 15.085 35.268 50.920 1.00 55.44 183 ASP A C 1
ATOM 1279 O O . ASP A 1 183 ? 15.155 36.429 51.304 1.00 55.44 183 ASP A O 1
ATOM 1283 N N . GLY A 1 184 ? 16.192 34.533 50.806 1.00 46.62 184 GLY A N 1
ATOM 1284 C CA . GLY A 1 184 ? 17.473 34.963 51.376 1.00 46.62 184 GLY A CA 1
ATOM 1285 C C . GLY A 1 184 ? 18.650 34.986 50.407 1.00 46.62 184 GLY A C 1
ATOM 1286 O O . GLY A 1 184 ? 19.437 34.051 50.357 1.00 46.62 184 GLY A O 1
ATOM 1287 N N . SER A 1 185 ? 18.785 36.086 49.666 1.00 44.88 185 SER A N 1
ATOM 1288 C CA . SER A 1 185 ? 20.040 36.731 49.236 1.00 44.88 185 SER A CA 1
ATOM 1289 C C . SER A 1 185 ? 21.372 35.990 49.506 1.00 44.88 185 SER A C 1
ATOM 1291 O O . SER A 1 185 ? 21.851 35.920 50.636 1.00 44.88 185 SER A O 1
ATOM 1293 N N . GLY A 1 186 ? 22.054 35.560 48.438 1.00 44.38 186 GLY A N 1
ATOM 1294 C CA . GLY A 1 186 ? 23.441 35.090 48.482 1.00 44.38 186 GLY A CA 1
ATOM 1295 C C . GLY A 1 186 ? 24.171 35.439 47.189 1.00 44.38 186 GLY A C 1
ATOM 1296 O O . GLY A 1 186 ? 23.885 34.904 46.122 1.00 44.38 186 GLY A O 1
ATOM 1297 N N . ALA A 1 187 ? 25.075 36.404 47.277 1.00 47.34 187 ALA A N 1
ATOM 1298 C CA . ALA A 1 187 ? 25.786 37.009 46.167 1.00 47.34 187 ALA A CA 1
ATOM 1299 C C . ALA A 1 187 ? 26.791 36.072 45.450 1.00 47.34 187 ALA A C 1
ATOM 1301 O O . ALA A 1 187 ? 27.387 35.182 46.043 1.00 47.34 187 ALA A O 1
ATOM 1302 N N . ARG A 1 188 ? 26.959 36.375 44.151 1.00 49.34 188 ARG A N 1
ATOM 1303 C CA . ARG A 1 188 ? 28.073 36.184 43.180 1.00 49.34 188 ARG A CA 1
ATOM 1304 C C . ARG A 1 188 ? 29.511 36.069 43.773 1.00 49.34 188 ARG A C 1
ATOM 1306 O O . ARG A 1 188 ? 29.694 36.438 44.925 1.00 49.34 188 ARG A O 1
ATOM 1313 N N . PRO A 1 189 ? 30.591 35.986 42.952 1.00 55.34 189 PRO A N 1
ATOM 1314 C CA . PRO A 1 189 ? 30.941 35.179 41.760 1.00 55.34 189 PRO A CA 1
ATOM 1315 C C . PRO A 1 189 ? 32.365 34.543 41.890 1.00 55.34 189 PRO A C 1
ATOM 1317 O O . PRO A 1 189 ? 33.098 34.847 42.824 1.00 55.34 189 PRO A O 1
ATOM 1320 N N . GLY A 1 190 ? 32.827 33.752 40.908 1.00 40.72 190 GLY A N 1
ATOM 1321 C CA . GLY A 1 190 ? 34.262 33.403 40.763 1.00 40.72 190 GLY A CA 1
ATOM 1322 C C . GLY A 1 190 ? 34.492 32.105 39.976 1.00 40.72 190 GLY A C 1
ATOM 1323 O O . GLY A 1 190 ? 34.151 31.045 40.473 1.00 40.72 190 GLY A O 1
ATOM 1324 N N . THR A 1 191 ? 34.808 32.129 38.674 1.00 51.09 191 THR A N 1
ATOM 1325 C CA . THR A 1 191 ? 36.133 32.302 38.019 1.00 51.09 191 THR A CA 1
ATOM 1326 C C . THR A 1 191 ? 36.973 31.024 37.906 1.00 51.09 191 THR A C 1
ATOM 1328 O O . THR A 1 191 ? 37.404 30.500 38.926 1.00 51.09 191 THR A O 1
ATOM 1331 N N . SER A 1 192 ? 37.335 30.707 36.650 1.00 47.53 192 SER A N 1
ATOM 1332 C CA . SER A 1 192 ? 38.586 30.052 36.202 1.00 47.53 192 SER A CA 1
ATOM 1333 C C . SER A 1 192 ? 38.740 28.561 36.561 1.00 47.53 192 SER A C 1
ATOM 1335 O O . SER A 1 192 ? 38.471 28.165 37.682 1.00 47.53 192 SER A O 1
ATOM 1337 N N . ARG A 1 193 ? 39.220 27.663 35.699 1.00 48.06 193 ARG A N 1
ATOM 1338 C CA . ARG A 1 193 ? 40.131 27.779 34.558 1.00 48.06 193 ARG A CA 1
ATOM 1339 C C . ARG A 1 193 ? 40.043 26.493 33.733 1.00 48.06 193 ARG A C 1
ATOM 1341 O O . ARG A 1 193 ? 39.755 25.447 34.354 1.00 48.06 193 ARG A O 1
#

Secondary structure (DSSP, 8-state):
-----HHHHHHHHHHHHHHHHHHHHHHHHTTSSTTHHHHHHHHHHHHHHHHHHHHHHHHHHHHHHHHHHHHHHHHTSBPTTS-BSS-TTSHHHHHHHHHHHHHHHHHHHS-GGGG-----PPP--------------------------------PPPP--------PPPPP-------PPP-----------

Foldseek 3Di:
DPDDDPVLVVLLQVLLVVLLVLLQCLLQQCPVDPNVSLVVSLVSLLVSLLVQCLPNNLSSLVSSVNSNVVNNVVQQDQDDVRDGSQDPPDVSSVCNVVSSVVSSVCSNPPDPVVNDPDPPDDDPDPPPPPPPPPVPPDDDDDDDDDDDPPDDDDDDDDDDDDDDDDDDDDDDDDDDDDDDDDPDDDDDDDDDD

pLDDT: mean 75.1, std 21.22, range [37.0, 98.5]

Nearest PDB structures (foldseek):
  5n6l-assembly1_A  TM=3.737E-01  e=3.192E+00  Escherichia coli K-12
  5n6h-assembly1_A  TM=3.983E-01  e=4.528E+00  Escherichia coli K-12

Radius of gyration: 36.11 Å; Cα contacts (8 Å, |Δi|>4): 145; chains: 1; bounding box: 91×87×79 Å

Organism: NCBI:txid2071633

Mean predicted aligned error: 18.23 Å

Sequence (193 aa):
MQPLSTDVLTKAASTFVLGLVVGAVGTAMHRSVPPWGVVLCLLLVACAALLSRAWGGGVAVAGLAGGMFLSVTTLARSGPGGDVLVPAQQGIGWVWVVGAAGVLILVALAPRALFRDEPRGERPRPVAVTEGVETVDEGRGGGDARPVDGGVVGGEPRPVDGGPFEGSPAPADGDRPGGEPDDGSGARPGTSR

Solvent-accessible surface area (backbone atoms only — not comparable to full-atom values): 12327 Å² total; per-residue (Å²): 132,83,81,84,52,67,67,59,51,50,42,21,51,55,27,18,54,50,12,30,51,52,23,44,52,33,51,72,40,30,73,73,45,79,69,55,20,36,54,54,32,45,48,50,50,42,52,54,37,49,52,27,39,62,75,48,35,70,57,8,36,48,18,22,51,52,18,21,52,54,29,38,62,60,52,44,41,71,43,98,88,72,52,41,65,43,43,89,89,40,71,68,38,52,50,46,56,55,45,44,51,49,45,49,50,53,54,72,68,49,62,69,74,83,64,60,88,66,78,78,70,80,73,79,71,82,73,77,78,74,71,79,80,72,81,75,82,84,78,79,82,86,85,81,95,70,92,76,87,79,73,89,74,84,76,77,86,73,83,82,79,87,73,86,83,82,80,79,86,77,82,92,78,89,87,82,82,88,83,83,87,85,88,74,92,81,82,87,88,86,82,88,133